Protein AF-A0A8T9BBK2-F1 (afdb_monomer_lite)

Organism: NCBI:txid1316785

Foldseek 3Di:
DPQPPDDPVVVVVVVVCCVPQLALVVLCVLPDVDPQVVQLVLQAVVDKDWFPSLLCSLQVDDVVVVVVVVCCVVPVVDDDPDDDDDDDDDLCVPPVQFFDDWDWDWDDDDPVSIDIDIDTDTPDNVLQCLQARDFKLSTSWIDHSWKTKRLFPCQCRVVLEMETADDDDPVVVVVVVVSVVVPHHYYHDDDPVNCVPQPSNVQPDKAWTVPPSMDMRTHDNVSHNHHPDCVVRRFIWGFDWDDDDPDTHTHIGGDPPDDD

Radius of gyration: 19.29 Å; chains: 1; bounding box: 46×49×55 Å

Secondary structure (DSSP, 8-state):
-TTTTS-HHHHHHHHHHHHHHS-THHHHTTT-S-HHHHHHHHHHTT--EETHHHHHHHHT--THHHHHHHHHHHHH----S---PPP---TTTT-TTTEEEEEEEEE-SSTTT-EEEEEEEESS-HHHHHHHH-SBTTT--EE-SSEEEESSHIIIIIS-EEEB-S---HHHHHHHHHHHTTT-EEESS--HHHHHH-GGG--SS-EETTSTTSEEEE---TTPPP-S-GGGG--EEEEE--EETTEE--EEEE------

pLDDT: mean 78.16, std 16.3, range [30.8, 97.69]

Structure (mmCIF, N/CA/C/O backbone):
data_AF-A0A8T9BBK2-F1
#
_entry.id   AF-A0A8T9BBK2-F1
#
loop_
_atom_site.group_PDB
_atom_site.id
_atom_site.type_symbol
_atom_site.label_atom_id
_atom_site.label_alt_id
_atom_site.label_comp_id
_atom_site.label_asym_id
_atom_site.label_entity_id
_atom_site.label_seq_id
_atom_site.pdbx_PDB_ins_code
_atom_site.Cartn_x
_atom_site.Cartn_y
_atom_site.Cartn_z
_atom_site.occupancy
_atom_site.B_iso_or_equiv
_atom_site.auth_seq_id
_atom_site.auth_comp_id
_atom_site.auth_asym_id
_atom_site.auth_atom_id
_atom_site.pdbx_PDB_model_num
ATOM 1 N N . MET A 1 1 ? -3.316 -13.750 -9.989 1.00 46.78 1 MET A N 1
ATOM 2 C CA . MET A 1 1 ? -2.618 -14.946 -9.459 1.00 46.78 1 MET A CA 1
ATOM 3 C C . MET A 1 1 ? -2.855 -16.108 -10.426 1.00 46.78 1 MET A C 1
ATOM 5 O O . MET A 1 1 ? -3.997 -16.512 -10.593 1.00 46.78 1 MET A O 1
ATOM 9 N N . ALA A 1 2 ? -1.816 -16.602 -11.108 1.00 40.44 2 ALA A N 1
ATOM 10 C CA . ALA A 1 2 ? -1.904 -17.575 -12.212 1.00 40.44 2 ALA A CA 1
ATOM 11 C C . ALA A 1 2 ? -2.127 -19.045 -11.773 1.00 40.44 2 ALA A C 1
ATOM 13 O O . ALA A 1 2 ? -1.712 -19.970 -12.459 1.00 40.44 2 ALA A O 1
ATOM 14 N N . LEU A 1 3 ? -2.769 -19.271 -10.621 1.00 39.91 3 LEU A N 1
ATOM 15 C CA . LEU A 1 3 ? -3.010 -20.611 -10.058 1.00 39.91 3 LEU A CA 1
ATOM 16 C C . LEU A 1 3 ? -4.456 -21.102 -10.237 1.00 39.91 3 LEU A C 1
ATOM 18 O O . LEU A 1 3 ? -4.762 -22.234 -9.882 1.00 39.91 3 LEU A O 1
ATOM 22 N N . ARG A 1 4 ? -5.353 -20.292 -10.819 1.00 46.41 4 ARG A N 1
ATOM 23 C CA . ARG A 1 4 ? -6.743 -20.712 -11.091 1.00 46.41 4 ARG A CA 1
ATOM 24 C C . ARG A 1 4 ? -6.871 -21.761 -12.210 1.00 46.41 4 ARG A C 1
ATOM 26 O O . ARG A 1 4 ? -7.940 -22.334 -12.362 1.00 46.41 4 ARG A O 1
ATOM 33 N N . GLY A 1 5 ? -5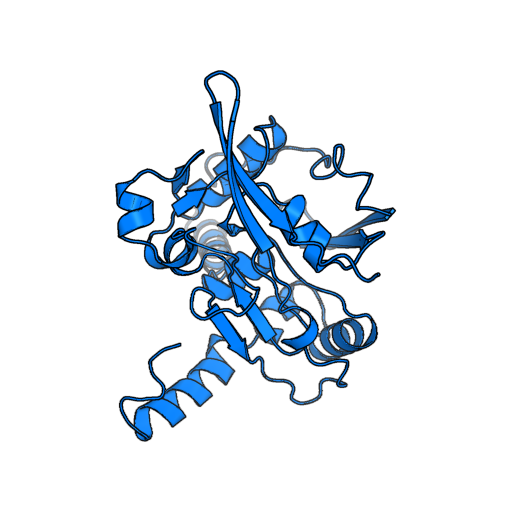.806 -22.021 -12.974 1.00 46.88 5 GLY A N 1
ATOM 34 C CA . GLY A 1 5 ? -5.838 -22.896 -14.153 1.00 46.88 5 GLY A CA 1
ATOM 35 C C . GLY A 1 5 ? -5.342 -24.333 -13.957 1.00 46.88 5 GLY A C 1
ATOM 36 O O . GLY A 1 5 ? -5.355 -25.084 -14.923 1.00 46.88 5 GLY A O 1
ATOM 37 N N . THR A 1 6 ? -4.871 -24.731 -12.769 1.00 57.59 6 THR A N 1
ATOM 38 C CA . THR A 1 6 ? -4.145 -26.008 -12.608 1.00 57.59 6 THR A CA 1
ATOM 39 C C . THR A 1 6 ? -5.014 -27.166 -12.115 1.00 57.59 6 THR A C 1
ATOM 41 O O . THR A 1 6 ? -4.915 -28.261 -12.664 1.00 57.59 6 THR A O 1
ATOM 44 N N . THR A 1 7 ? -5.889 -26.985 -11.113 1.00 51.91 7 THR A N 1
ATOM 45 C CA . THR A 1 7 ? -6.801 -28.058 -10.641 1.00 51.91 7 THR A CA 1
ATOM 46 C C . THR A 1 7 ? -7.988 -27.501 -9.842 1.00 51.91 7 THR A C 1
ATOM 48 O O . THR A 1 7 ? -7.805 -26.620 -9.005 1.00 51.91 7 THR A O 1
ATOM 51 N N . LYS A 1 8 ? -9.202 -28.058 -10.014 1.00 59.31 8 LYS A N 1
ATOM 52 C CA . LYS A 1 8 ? -10.426 -27.653 -9.276 1.00 59.31 8 LYS A CA 1
ATOM 53 C C . LYS A 1 8 ? -10.283 -27.732 -7.744 1.00 59.31 8 LYS A C 1
ATOM 55 O O . LYS A 1 8 ? -10.822 -26.888 -7.038 1.00 59.31 8 LYS A O 1
ATOM 60 N N . GLN A 1 9 ? -9.524 -28.705 -7.232 1.00 56.38 9 GLN A N 1
ATOM 61 C CA . GLN A 1 9 ? -9.224 -28.822 -5.796 1.00 56.38 9 GLN A CA 1
ATOM 62 C C . GLN A 1 9 ? -8.354 -27.664 -5.289 1.00 56.38 9 GLN A C 1
ATOM 64 O O . GLN A 1 9 ? -8.619 -27.119 -4.220 1.00 56.38 9 GLN A O 1
ATOM 69 N N . LEU A 1 10 ? -7.373 -27.225 -6.088 1.00 59.09 10 LEU A N 1
ATOM 70 C CA . LEU A 1 10 ? -6.539 -26.073 -5.749 1.00 59.09 10 LEU A CA 1
ATOM 71 C C . LEU A 1 10 ? -7.353 -24.779 -5.720 1.00 59.09 10 LEU A C 1
ATOM 73 O O . LEU A 1 10 ? -7.082 -23.929 -4.883 1.00 59.09 10 LEU A O 1
ATOM 77 N N . VAL A 1 11 ? -8.360 -24.635 -6.588 1.00 62.41 11 VAL A N 1
ATOM 78 C CA . VAL A 1 11 ? -9.250 -23.461 -6.590 1.00 62.41 11 VAL A CA 1
ATOM 79 C C . VAL A 1 11 ? -9.978 -23.327 -5.250 1.00 62.41 11 VAL A C 1
ATOM 81 O O . VAL A 1 11 ? -9.943 -22.254 -4.654 1.00 62.41 11 VAL A O 1
ATOM 84 N N . HIS A 1 12 ? -10.542 -24.416 -4.716 1.00 62.28 12 HIS A N 1
ATOM 85 C CA . HIS A 1 12 ? -11.187 -24.381 -3.399 1.00 62.28 12 HIS A CA 1
ATOM 86 C C . HIS A 1 12 ? -10.180 -24.078 -2.277 1.00 62.28 12 HIS A C 1
ATOM 88 O O . HIS A 1 12 ? -10.470 -23.284 -1.378 1.00 62.28 12 HIS A O 1
ATOM 94 N N . SER A 1 13 ? -8.983 -24.671 -2.314 1.00 63.28 13 SER A N 1
ATOM 95 C CA . SER A 1 13 ? -7.937 -24.354 -1.337 1.00 63.28 13 SER A CA 1
ATOM 96 C C . SER A 1 13 ? -7.486 -22.896 -1.433 1.00 63.28 13 SER A C 1
ATOM 98 O O . SER A 1 13 ? -7.251 -22.276 -0.404 1.00 63.28 13 SER A O 1
ATOM 100 N N . ILE A 1 14 ? -7.412 -22.316 -2.632 1.00 65.94 14 ILE A N 1
ATOM 101 C CA . ILE A 1 14 ? -7.083 -20.902 -2.853 1.00 65.94 14 ILE A CA 1
ATOM 102 C C . ILE A 1 14 ? -8.162 -19.992 -2.265 1.00 65.94 14 ILE A C 1
ATOM 104 O O . ILE A 1 14 ? -7.809 -19.031 -1.588 1.00 65.94 14 ILE A O 1
ATOM 108 N N . ASP A 1 15 ? -9.444 -20.310 -2.453 1.00 67.69 15 ASP A N 1
ATOM 109 C CA . ASP A 1 15 ? -10.552 -19.530 -1.884 1.00 67.69 15 ASP A CA 1
ATOM 110 C C . ASP A 1 15 ? -10.616 -19.641 -0.351 1.00 67.69 15 ASP A C 1
ATOM 112 O O . ASP A 1 15 ? -10.954 -18.688 0.349 1.00 67.69 15 ASP A O 1
ATOM 116 N N . MET A 1 16 ? -10.249 -20.791 0.214 1.00 68.50 16 MET A N 1
ATOM 117 C CA . MET A 1 16 ? -10.126 -20.930 1.666 1.00 68.50 16 MET A CA 1
ATOM 118 C C . MET A 1 16 ? -8.902 -20.166 2.193 1.00 68.50 16 MET A C 1
ATOM 120 O O . MET A 1 16 ? -8.982 -19.458 3.197 1.00 68.50 16 MET A O 1
ATOM 124 N N . LEU A 1 17 ? -7.762 -20.269 1.506 1.00 67.25 17 LEU A N 1
ATOM 125 C CA . LEU A 1 17 ? -6.533 -19.564 1.863 1.00 67.25 17 LEU A CA 1
ATOM 126 C C . LEU A 1 17 ? -6.693 -18.047 1.723 1.00 67.25 17 LEU A C 1
ATOM 128 O O . LEU A 1 17 ? -6.146 -17.324 2.550 1.00 67.25 17 LEU A O 1
ATOM 132 N N . SER A 1 18 ? -7.461 -17.547 0.751 1.00 66.62 18 SER A N 1
ATOM 133 C CA . SER A 1 18 ? -7.801 -16.123 0.655 1.00 66.62 18 SER A CA 1
ATOM 134 C C . SER A 1 18 ? -8.625 -15.672 1.862 1.00 66.62 18 SER A C 1
ATOM 136 O O . SER A 1 18 ? -8.238 -14.723 2.541 1.00 66.62 18 SER A O 1
ATOM 138 N N . LYS A 1 19 ? -9.667 -16.421 2.237 1.00 68.81 19 LYS A N 1
ATOM 139 C CA . LYS A 1 19 ? -10.506 -16.110 3.408 1.00 68.81 19 LYS A CA 1
ATOM 140 C C . LYS A 1 19 ? -9.779 -16.200 4.750 1.00 68.81 19 LYS A C 1
ATOM 142 O O . LYS A 1 19 ? -10.142 -15.496 5.690 1.00 68.81 19 LYS A O 1
ATOM 147 N N . VAL A 1 20 ? -8.766 -17.060 4.872 1.00 71.00 20 VAL A N 1
ATOM 148 C CA . VAL A 1 20 ? -8.052 -17.285 6.141 1.00 71.00 20 VAL A CA 1
ATOM 149 C C . VAL A 1 20 ? -6.751 -16.489 6.217 1.00 71.00 20 VAL A C 1
ATOM 151 O O . VAL A 1 20 ? -6.521 -15.775 7.193 1.00 71.00 20 VAL A O 1
ATOM 154 N N . GLN A 1 21 ? -5.880 -16.615 5.216 1.00 72.38 21 GLN A N 1
ATOM 155 C CA . GLN A 1 21 ? -4.550 -15.994 5.224 1.00 72.38 21 GLN A CA 1
ATOM 156 C C . GLN A 1 21 ? -4.576 -14.540 4.752 1.00 72.38 21 GLN A C 1
ATOM 158 O O . GLN A 1 21 ? -3.725 -13.763 5.176 1.00 72.38 21 GLN A O 1
ATOM 163 N N . TRP A 1 22 ? -5.553 -14.171 3.922 1.00 78.25 22 TRP A N 1
ATOM 164 C CA . TRP A 1 22 ? -5.678 -12.834 3.337 1.00 78.25 22 TRP A CA 1
ATOM 165 C C . TRP A 1 22 ? -6.906 -12.073 3.845 1.00 78.25 22 TRP A C 1
ATOM 167 O O . TRP A 1 22 ? -7.426 -11.171 3.194 1.00 78.25 22 TRP A O 1
ATOM 177 N N . ASN A 1 23 ? -7.339 -12.400 5.063 1.00 89.31 23 ASN A N 1
ATOM 178 C CA . ASN A 1 23 ? -8.396 -11.673 5.744 1.00 89.31 23 ASN A CA 1
ATOM 179 C C . ASN A 1 23 ? -7.880 -10.316 6.240 1.00 89.31 23 ASN A C 1
ATOM 181 O O . ASN A 1 23 ? -7.183 -10.249 7.253 1.00 89.31 23 ASN A O 1
ATOM 185 N N . ILE A 1 24 ? -8.251 -9.238 5.549 1.00 92.69 24 ILE A N 1
ATOM 186 C CA . ILE A 1 24 ? -7.839 -7.868 5.881 1.00 92.69 24 ILE A CA 1
ATOM 187 C C . ILE A 1 24 ? -8.345 -7.394 7.253 1.00 92.69 24 ILE A C 1
ATOM 189 O O . ILE A 1 24 ? -7.681 -6.591 7.912 1.00 92.69 24 ILE A O 1
ATOM 193 N N . ASN A 1 25 ? -9.465 -7.934 7.744 1.00 93.06 25 ASN A N 1
ATOM 194 C CA . ASN A 1 25 ? -10.037 -7.532 9.029 1.00 93.06 25 ASN A CA 1
ATOM 195 C C . ASN A 1 25 ? -9.128 -7.953 10.197 1.00 93.06 25 ASN A C 1
ATOM 197 O O . ASN A 1 25 ? -9.051 -7.246 11.199 1.00 93.06 25 ASN A O 1
ATOM 201 N N . ARG A 1 26 ? -8.376 -9.059 10.068 1.00 90.19 26 ARG A N 1
ATOM 202 C CA . ARG A 1 26 ? -7.441 -9.534 11.109 1.00 90.19 26 ARG A CA 1
ATOM 203 C C . ARG A 1 26 ? -6.340 -8.516 11.449 1.00 90.19 26 ARG A C 1
ATOM 205 O O . ARG A 1 26 ? -6.227 -8.162 12.622 1.00 90.19 26 ARG A O 1
ATOM 212 N N . PRO A 1 27 ? -5.524 -8.019 10.496 1.00 89.94 27 PRO A N 1
ATOM 213 C CA . PRO A 1 27 ? -4.534 -6.990 10.797 1.00 89.94 27 PRO A CA 1
ATOM 214 C C . PRO A 1 27 ? -5.163 -5.628 11.125 1.00 89.94 27 PRO A C 1
ATOM 216 O O . PRO A 1 27 ? -4.570 -4.891 11.912 1.00 89.94 27 PRO A O 1
ATOM 219 N N . LEU A 1 28 ? -6.348 -5.296 10.588 1.00 92.38 28 LEU A N 1
ATOM 220 C CA . LEU A 1 28 ? -7.060 -4.053 10.919 1.00 92.38 28 LEU A CA 1
ATOM 221 C C . LEU A 1 28 ? -7.516 -3.991 12.384 1.00 92.38 28 LEU A C 1
ATOM 223 O O . LEU A 1 28 ? -7.488 -2.908 12.963 1.00 92.38 28 LEU A O 1
ATOM 227 N N . LYS A 1 29 ? -7.831 -5.131 13.023 1.00 90.75 29 LYS A N 1
ATOM 228 C CA . LYS A 1 29 ? -8.198 -5.182 14.457 1.00 90.75 29 LYS A CA 1
ATOM 229 C C . LYS A 1 29 ? -7.137 -4.624 15.409 1.00 90.75 29 LYS A C 1
ATOM 231 O O . LYS A 1 29 ? -7.432 -4.346 16.562 1.00 90.75 29 LYS A O 1
ATOM 236 N N . ARG A 1 30 ? -5.894 -4.462 14.947 1.00 86.56 30 ARG A N 1
ATOM 237 C CA . ARG A 1 30 ? -4.829 -3.812 15.727 1.00 86.56 30 ARG A CA 1
ATOM 238 C C . ARG A 1 30 ? -4.968 -2.292 15.791 1.00 86.56 30 ARG A C 1
ATOM 240 O O . ARG A 1 30 ? -4.275 -1.677 16.584 1.00 86.56 30 ARG A O 1
ATOM 247 N N . PHE A 1 31 ? -5.777 -1.709 14.913 1.00 88.88 31 PHE A N 1
ATOM 248 C CA . PHE A 1 31 ? -5.935 -0.265 14.748 1.00 88.88 31 PHE A CA 1
ATOM 249 C C . PHE A 1 31 ? -7.356 0.193 15.071 1.00 88.88 31 PHE A C 1
ATOM 251 O O . PHE A 1 31 ? -7.540 1.316 15.523 1.00 88.88 31 PHE A O 1
ATOM 258 N N . VAL A 1 32 ? -8.355 -0.659 14.828 1.00 90.44 32 VAL A N 1
ATOM 259 C CA . VAL A 1 32 ? -9.771 -0.345 15.043 1.00 90.44 32 VAL A CA 1
ATOM 260 C C . VAL A 1 32 ? -10.512 -1.529 15.653 1.00 90.44 32 VAL A C 1
ATOM 262 O O . VAL A 1 32 ? -10.222 -2.681 15.339 1.00 90.44 32 VAL A O 1
ATOM 265 N N . ASN A 1 33 ? -11.511 -1.245 16.489 1.00 92.88 33 ASN A N 1
ATOM 266 C CA . ASN A 1 33 ? -12.358 -2.281 17.089 1.00 92.88 33 ASN A CA 1
ATOM 267 C C . ASN A 1 33 ? -13.287 -2.940 16.058 1.00 92.88 33 ASN A C 1
ATOM 269 O O . ASN A 1 33 ? -13.506 -4.150 16.116 1.00 92.88 33 ASN A O 1
ATOM 273 N N . ASP A 1 34 ? -13.779 -2.156 15.093 1.00 95.75 34 ASP A N 1
ATOM 274 C CA . ASP A 1 34 ? -14.669 -2.603 14.020 1.00 95.75 34 ASP A CA 1
ATOM 275 C C . ASP A 1 34 ? -14.039 -2.387 12.625 1.00 95.75 34 ASP A C 1
ATOM 277 O O . ASP A 1 34 ? -14.213 -1.337 11.998 1.00 95.75 34 ASP A O 1
ATOM 281 N N . PRO A 1 35 ? -13.276 -3.373 12.116 1.00 96.00 35 PRO A N 1
ATOM 282 C CA . PRO A 1 35 ? -12.725 -3.326 10.765 1.00 96.00 35 PRO A CA 1
ATOM 283 C C . PRO A 1 35 ? -13.771 -3.316 9.651 1.00 96.00 35 PRO A C 1
ATOM 285 O O . PRO A 1 35 ? -13.486 -2.795 8.574 1.00 96.00 35 PRO A O 1
ATOM 288 N N . VAL A 1 36 ? -14.939 -3.926 9.875 1.00 96.94 36 VAL A N 1
ATOM 289 C CA . VAL A 1 36 ? -15.995 -4.024 8.860 1.00 96.94 36 VAL A CA 1
ATOM 290 C C . VAL A 1 36 ? -16.637 -2.654 8.691 1.00 96.94 36 VAL A C 1
ATOM 292 O O . VAL A 1 36 ? -16.658 -2.144 7.575 1.00 96.94 36 VAL A O 1
ATOM 295 N N . GLY A 1 37 ? -17.018 -1.998 9.791 1.00 97.19 37 GLY A N 1
ATOM 296 C CA . GLY A 1 37 ? -17.508 -0.620 9.768 1.00 97.19 37 GLY A CA 1
ATOM 297 C C . GLY A 1 37 ? -16.497 0.362 9.172 1.00 97.19 37 GLY A C 1
ATOM 298 O O . GLY A 1 37 ? -16.869 1.209 8.358 1.00 97.19 37 GLY A O 1
ATOM 299 N N . LEU A 1 38 ? -15.198 0.210 9.475 1.00 96.25 38 LEU A N 1
ATOM 300 C CA . LEU A 1 38 ? -14.152 0.999 8.812 1.00 96.25 38 LEU A CA 1
ATOM 301 C C . LEU A 1 38 ? -14.163 0.788 7.289 1.00 96.25 38 LEU A C 1
ATOM 303 O O . LEU A 1 38 ? -14.086 1.759 6.541 1.00 96.25 38 LEU A O 1
ATOM 307 N N . ARG A 1 39 ? -14.266 -0.459 6.815 1.00 96.94 39 ARG A N 1
ATOM 308 C CA . ARG A 1 39 ? -14.308 -0.760 5.375 1.00 96.94 39 ARG A CA 1
ATOM 309 C C . ARG A 1 39 ? -15.584 -0.252 4.709 1.00 96.94 39 ARG A C 1
ATOM 311 O O . ARG A 1 39 ? -15.491 0.238 3.590 1.00 96.94 39 ARG A O 1
ATOM 318 N N . SER A 1 40 ? -16.725 -0.278 5.393 1.00 97.69 40 SER A N 1
ATOM 319 C CA . SER A 1 40 ? -17.969 0.346 4.920 1.00 97.69 40 SER A CA 1
ATOM 320 C C . SER A 1 40 ? -17.797 1.859 4.732 1.00 97.69 40 SER A C 1
ATOM 322 O O . SER A 1 40 ? -18.183 2.415 3.705 1.00 97.69 40 SER A O 1
ATOM 324 N N . LEU A 1 41 ? -17.126 2.536 5.674 1.00 96.12 41 LEU A N 1
ATOM 325 C CA . LEU A 1 41 ? -16.774 3.954 5.526 1.00 96.12 41 LEU A CA 1
ATOM 326 C C . LEU A 1 41 ? -15.796 4.182 4.370 1.00 96.12 41 LEU A C 1
ATOM 328 O O . LEU A 1 41 ? -15.960 5.137 3.614 1.00 96.12 41 LEU A O 1
ATOM 332 N N . MET A 1 42 ? -14.807 3.302 4.193 1.00 96.38 42 MET A N 1
ATOM 333 C CA . MET A 1 42 ? -13.905 3.372 3.042 1.00 96.38 42 MET A CA 1
ATOM 334 C C . MET A 1 42 ? -14.659 3.230 1.720 1.00 96.38 42 MET A C 1
ATOM 336 O O . MET A 1 42 ? -14.359 3.958 0.781 1.00 96.38 42 MET A O 1
ATOM 340 N N . ALA A 1 43 ? -15.642 2.331 1.652 1.00 95.50 43 ALA A N 1
ATOM 341 C CA . ALA A 1 43 ? -16.465 2.126 0.469 1.00 95.50 43 ALA A CA 1
ATOM 342 C C . ALA A 1 43 ? -17.291 3.373 0.133 1.00 95.50 43 ALA A C 1
ATOM 344 O O . ALA A 1 43 ? -17.324 3.809 -1.015 1.00 95.50 43 ALA A O 1
ATOM 345 N N . ARG A 1 44 ? -17.904 3.983 1.151 1.00 95.12 44 ARG A N 1
ATOM 346 C CA . ARG A 1 44 ? -18.731 5.187 1.013 1.00 95.12 44 ARG A CA 1
ATOM 347 C C . ARG A 1 44 ? -17.933 6.438 0.644 1.00 95.12 44 ARG A C 1
ATOM 349 O O . ARG A 1 44 ? -18.449 7.295 -0.064 1.00 95.12 44 ARG A O 1
ATOM 356 N N . HIS A 1 45 ? -16.708 6.558 1.149 1.00 93.38 45 HIS A N 1
ATOM 357 C CA . HIS A 1 45 ? -15.870 7.751 0.990 1.00 93.38 45 HIS A CA 1
ATOM 358 C C . HIS A 1 45 ? -14.684 7.545 0.040 1.00 93.38 45 HIS A C 1
ATOM 360 O O . HIS A 1 45 ? -13.761 8.357 0.043 1.00 93.38 45 HIS A O 1
ATOM 366 N N . GLU A 1 46 ? -14.683 6.452 -0.730 1.00 92.81 46 GLU A N 1
ATOM 367 C CA . GLU A 1 46 ? -13.619 6.088 -1.679 1.00 92.81 46 GLU A CA 1
ATOM 368 C C . GLU A 1 46 ? -12.208 6.132 -1.055 1.00 92.81 46 GLU A C 1
ATOM 370 O O . GLU A 1 46 ? -11.207 6.457 -1.699 1.00 92.81 46 GLU A O 1
ATOM 375 N N . ALA A 1 47 ? -12.118 5.811 0.239 1.00 94.81 47 ALA A N 1
ATOM 376 C CA . ALA A 1 47 ? -10.879 5.919 0.993 1.00 94.81 47 ALA A CA 1
ATOM 377 C C . ALA A 1 47 ? -9.970 4.709 0.744 1.00 94.81 47 ALA A C 1
ATOM 379 O O . ALA A 1 47 ? -10.419 3.565 0.632 1.00 94.81 47 ALA A O 1
ATOM 380 N N . LEU A 1 48 ? -8.661 4.963 0.716 1.00 96.31 48 LEU A N 1
ATOM 381 C CA . LEU A 1 48 ? -7.635 3.956 0.455 1.00 96.31 48 LEU A CA 1
ATOM 382 C C . LEU A 1 48 ? -6.667 3.846 1.630 1.00 96.31 48 LEU A C 1
ATOM 384 O O . LEU A 1 48 ? -6.249 4.845 2.213 1.00 96.31 48 LEU A O 1
ATOM 388 N N . ILE A 1 49 ? -6.244 2.621 1.929 1.00 96.62 49 ILE A N 1
ATOM 389 C CA . ILE A 1 49 ? -5.127 2.340 2.829 1.00 96.62 49 ILE A CA 1
ATOM 390 C C . ILE A 1 49 ? -3.892 2.033 1.982 1.00 96.62 49 ILE A C 1
ATOM 392 O O . ILE A 1 49 ? -3.957 1.277 1.016 1.00 96.62 49 ILE A O 1
ATOM 396 N N . SER A 1 50 ? -2.743 2.589 2.360 1.00 94.81 50 SER A N 1
ATOM 397 C CA . SER A 1 50 ? -1.488 2.401 1.628 1.00 94.81 50 SER A CA 1
ATOM 398 C C . SER A 1 50 ? -0.285 2.281 2.571 1.00 94.81 50 SER A C 1
ATOM 400 O O . SER A 1 50 ? -0.409 2.227 3.801 1.00 94.81 50 SER A O 1
ATOM 402 N N . GLY A 1 51 ? 0.913 2.191 2.007 1.00 91.12 51 GLY A N 1
ATOM 403 C CA . GLY A 1 51 ? 2.158 2.344 2.741 1.00 91.12 51 GLY A CA 1
ATOM 404 C C . GLY A 1 51 ? 2.551 1.117 3.547 1.00 91.12 51 GLY A C 1
ATOM 405 O O . GLY A 1 51 ? 2.421 -0.026 3.108 1.00 91.12 51 GLY A O 1
ATOM 406 N N . SER A 1 52 ? 3.076 1.351 4.754 1.00 88.38 52 SER A N 1
ATOM 407 C CA . SER A 1 52 ? 3.608 0.277 5.601 1.00 88.38 52 SER A CA 1
ATOM 408 C C . SER A 1 52 ? 2.544 -0.765 5.948 1.00 88.38 52 SER A C 1
ATOM 410 O O . SER A 1 52 ? 2.903 -1.927 6.124 1.00 88.38 52 SER A O 1
ATOM 412 N N . PHE A 1 53 ? 1.271 -0.382 6.094 1.00 92.38 53 PHE A N 1
ATOM 413 C CA . PHE A 1 53 ? 0.203 -1.339 6.381 1.00 92.38 53 PHE A CA 1
ATOM 414 C C . PHE A 1 53 ? -0.028 -2.267 5.183 1.00 92.38 53 PHE A C 1
ATOM 416 O O . PHE A 1 53 ? 0.130 -3.477 5.326 1.00 92.38 53 PHE A O 1
ATOM 423 N N . ALA A 1 54 ? -0.286 -1.705 3.997 1.00 94.69 54 ALA A N 1
ATOM 424 C CA . ALA A 1 54 ? -0.523 -2.475 2.776 1.00 94.69 54 ALA A CA 1
ATOM 425 C C . ALA A 1 54 ? 0.673 -3.375 2.416 1.00 94.69 54 ALA A C 1
ATOM 427 O O . ALA A 1 54 ? 0.498 -4.555 2.114 1.00 94.69 54 ALA A O 1
ATOM 428 N N . LEU A 1 55 ? 1.905 -2.865 2.541 1.00 93.75 55 LEU A N 1
ATOM 429 C CA . LEU A 1 55 ? 3.119 -3.667 2.361 1.00 93.75 55 LEU A CA 1
ATOM 430 C C . LEU A 1 55 ? 3.164 -4.872 3.312 1.00 93.75 55 LEU A C 1
ATOM 432 O O . LEU A 1 55 ? 3.486 -5.976 2.886 1.00 93.75 55 LEU A O 1
ATOM 436 N N . GLN A 1 56 ? 2.868 -4.672 4.600 1.00 90.44 56 GLN A N 1
ATOM 437 C CA . GLN A 1 56 ? 2.897 -5.753 5.592 1.00 90.44 56 GLN A CA 1
ATOM 438 C C . GLN A 1 56 ? 1.761 -6.753 5.394 1.00 90.44 56 GLN A C 1
ATOM 440 O O . GLN A 1 56 ? 1.996 -7.942 5.605 1.00 90.44 56 GLN A O 1
ATOM 445 N N . PHE A 1 57 ? 0.584 -6.289 4.958 1.00 92.12 57 PHE A N 1
ATOM 446 C CA . PHE A 1 57 ? -0.525 -7.151 4.561 1.00 92.12 57 PHE A CA 1
ATOM 447 C C . PHE A 1 57 ? -0.061 -8.116 3.470 1.00 92.12 57 PHE A C 1
ATOM 449 O O . PHE A 1 57 ? 0.014 -9.312 3.733 1.00 92.12 57 PHE A O 1
ATOM 456 N N . PHE A 1 58 ? 0.400 -7.605 2.321 1.00 92.19 58 PHE A N 1
ATOM 457 C CA . PHE A 1 58 ? 0.926 -8.424 1.220 1.00 92.19 58 PHE A CA 1
ATOM 458 C C . PHE A 1 58 ? 2.153 -9.268 1.592 1.00 92.19 58 PHE A C 1
ATOM 460 O O . PHE A 1 58 ? 2.318 -10.380 1.101 1.00 92.19 58 PHE A O 1
ATOM 467 N N . ALA A 1 59 ? 3.033 -8.767 2.459 1.00 89.06 59 ALA A N 1
ATOM 468 C CA . ALA A 1 59 ? 4.212 -9.513 2.891 1.00 89.06 59 ALA A CA 1
ATOM 469 C C . ALA A 1 59 ? 3.900 -10.582 3.949 1.00 89.06 59 ALA A C 1
ATOM 471 O O . ALA A 1 59 ? 4.800 -11.351 4.287 1.00 89.06 59 ALA A O 1
ATOM 472 N N . ARG A 1 60 ? 2.672 -10.605 4.491 1.00 84.62 60 ARG A N 1
ATOM 473 C CA . ARG A 1 60 ? 2.259 -11.439 5.629 1.00 84.62 60 ARG A CA 1
ATOM 474 C C . ARG A 1 60 ? 3.194 -11.308 6.830 1.00 84.62 60 ARG A C 1
ATOM 476 O O . ARG A 1 60 ? 3.483 -12.278 7.526 1.00 84.62 60 ARG A O 1
ATOM 483 N N . ILE A 1 61 ? 3.684 -10.094 7.068 1.00 73.38 61 ILE A N 1
ATOM 484 C CA . ILE A 1 61 ? 4.518 -9.823 8.237 1.00 73.38 61 ILE A CA 1
ATOM 485 C C . ILE A 1 61 ? 3.587 -9.621 9.423 1.00 73.38 61 ILE A C 1
ATOM 487 O O . ILE A 1 61 ? 3.013 -8.549 9.620 1.00 73.38 61 ILE A O 1
ATOM 491 N N . GLU A 1 62 ? 3.436 -10.667 10.227 1.00 62.03 62 GLU A N 1
ATOM 492 C CA . GLU A 1 62 ? 2.862 -10.530 11.555 1.00 62.03 62 GLU A CA 1
ATOM 493 C C . GLU A 1 62 ? 3.904 -9.973 12.528 1.00 62.03 62 GLU A C 1
ATOM 495 O O . GLU A 1 62 ? 5.079 -10.334 12.498 1.00 62.03 62 GLU A O 1
ATOM 500 N N . ASN A 1 63 ? 3.452 -9.140 13.469 1.00 54.84 63 ASN A N 1
ATOM 501 C CA . ASN A 1 63 ? 4.253 -8.679 14.605 1.00 54.84 63 ASN A CA 1
ATOM 502 C C . ASN A 1 63 ? 4.552 -9.816 15.605 1.00 54.84 63 ASN A C 1
ATOM 504 O O . ASN A 1 63 ? 4.828 -9.530 16.766 1.00 54.84 63 ASN A O 1
ATOM 508 N N . GLY A 1 64 ? 4.491 -11.093 15.203 1.00 54.31 64 GLY A N 1
ATOM 509 C CA . GLY A 1 64 ? 4.836 -12.228 16.062 1.00 54.31 64 GLY A CA 1
ATOM 510 C C . GLY A 1 64 ? 6.229 -12.067 16.669 1.00 54.31 64 GLY A C 1
ATOM 511 O O . GLY A 1 64 ? 6.446 -12.428 17.815 1.00 54.31 64 GLY A O 1
ATOM 512 N N . THR A 1 65 ? 7.134 -11.383 15.968 1.00 57.97 65 THR A N 1
ATOM 513 C CA . THR A 1 65 ? 8.447 -10.987 16.488 1.00 57.97 65 THR A CA 1
ATOM 514 C C . THR A 1 65 ? 8.383 -10.031 17.681 1.00 57.97 65 THR A C 1
ATOM 516 O O . THR A 1 65 ? 9.259 -10.106 18.530 1.00 57.97 65 THR A O 1
ATOM 519 N N . LYS A 1 66 ? 7.368 -9.161 17.801 1.00 62.88 66 LYS A N 1
ATOM 520 C CA . LYS A 1 66 ? 7.163 -8.294 18.977 1.00 62.88 66 LYS A CA 1
ATOM 521 C C . LYS A 1 66 ? 6.673 -9.101 20.175 1.00 62.88 66 LYS A C 1
ATOM 523 O O . LYS A 1 66 ? 7.217 -8.925 21.255 1.00 62.88 66 LYS A O 1
ATOM 528 N N . ALA A 1 67 ? 5.705 -9.996 19.975 1.00 65.19 67 ALA A N 1
ATOM 529 C CA . ALA A 1 67 ? 5.222 -10.889 21.032 1.00 65.19 67 ALA A CA 1
ATOM 530 C C . ALA A 1 67 ? 6.324 -11.860 21.491 1.00 65.19 67 ALA A C 1
ATOM 532 O O . ALA A 1 67 ? 6.540 -12.035 22.685 1.00 65.19 67 ALA A O 1
ATOM 533 N N . LEU A 1 68 ? 7.081 -12.420 20.543 1.00 67.69 68 LEU A N 1
ATOM 534 C CA . LEU A 1 68 ? 8.248 -13.251 20.819 1.00 67.69 68 LEU A CA 1
ATOM 535 C C . LEU A 1 68 ? 9.340 -12.450 21.535 1.00 67.69 68 LEU A C 1
ATOM 537 O O . LEU A 1 68 ? 9.857 -12.910 22.540 1.00 67.69 68 LEU A O 1
ATOM 541 N N . ALA A 1 69 ? 9.654 -11.232 21.085 1.00 68.25 69 ALA A N 1
ATOM 542 C CA . ALA A 1 69 ? 10.615 -10.374 21.775 1.00 68.25 69 ALA A CA 1
ATOM 543 C C . ALA A 1 69 ? 10.151 -10.029 23.196 1.00 68.25 69 ALA A C 1
ATOM 545 O O . ALA A 1 69 ? 10.951 -10.097 24.116 1.00 68.25 69 ALA A O 1
ATOM 546 N N . GLN A 1 70 ? 8.870 -9.706 23.401 1.00 72.12 70 GLN A N 1
ATOM 547 C CA . GLN A 1 70 ? 8.304 -9.480 24.735 1.00 72.12 70 GLN A CA 1
ATOM 548 C C . GLN A 1 70 ? 8.422 -10.727 25.617 1.00 72.12 70 GLN A C 1
ATOM 550 O O . GLN A 1 70 ? 8.785 -10.598 26.780 1.00 72.12 70 GLN A O 1
ATOM 555 N N . HIS A 1 71 ? 8.169 -11.919 25.070 1.00 78.25 71 HIS A N 1
ATOM 556 C CA . HIS A 1 71 ? 8.366 -13.183 25.779 1.00 78.25 71 HIS A CA 1
ATOM 557 C C . HIS A 1 71 ? 9.837 -13.391 26.160 1.00 78.25 71 HIS A C 1
ATOM 559 O O . HIS A 1 71 ? 10.127 -13.641 27.323 1.00 78.25 71 HIS A O 1
ATOM 565 N N . LEU A 1 72 ? 10.767 -13.215 25.217 1.00 82.69 72 LEU A N 1
ATOM 566 C CA . LEU A 1 72 ? 12.206 -13.349 25.463 1.00 82.69 72 LEU A CA 1
ATOM 567 C C . LEU A 1 72 ? 12.713 -12.320 26.490 1.00 82.69 72 LEU A C 1
ATOM 569 O O . LEU A 1 72 ? 13.550 -12.634 27.326 1.00 82.69 72 LEU A O 1
ATOM 573 N N . ILE A 1 73 ? 12.187 -11.095 26.477 1.00 83.44 73 ILE A N 1
ATOM 574 C CA . ILE A 1 73 ? 12.543 -10.072 27.469 1.00 83.44 73 ILE A CA 1
ATOM 575 C C . ILE A 1 73 ? 11.980 -10.441 28.847 1.00 83.44 73 ILE A C 1
ATOM 577 O O . ILE A 1 73 ? 12.702 -10.407 29.838 1.00 83.44 73 ILE A O 1
ATOM 581 N N . LYS A 1 74 ? 10.688 -10.788 28.918 1.00 82.38 74 LYS A N 1
ATOM 582 C CA . LYS A 1 74 ? 9.977 -11.002 30.185 1.00 82.38 74 LYS A CA 1
ATOM 583 C C . LYS A 1 74 ? 10.350 -12.318 30.867 1.00 82.38 74 LYS A C 1
ATOM 585 O O . LYS A 1 74 ? 10.431 -12.351 32.089 1.00 82.38 74 LYS A O 1
ATOM 590 N N . ASN A 1 75 ? 10.538 -13.381 30.090 1.00 88.94 75 ASN A N 1
ATOM 591 C CA . ASN A 1 75 ? 10.687 -14.740 30.610 1.00 88.94 75 ASN A CA 1
ATOM 592 C C . ASN A 1 75 ? 12.119 -15.266 30.497 1.00 88.94 75 ASN A C 1
ATOM 594 O O . ASN A 1 75 ? 12.517 -16.084 31.314 1.00 88.94 75 ASN A O 1
ATOM 598 N N . GLU A 1 76 ? 12.894 -14.781 29.523 1.00 86.19 76 GLU A N 1
ATOM 599 C CA . GLU A 1 76 ? 14.242 -15.292 29.235 1.00 86.19 76 GLU A CA 1
ATOM 600 C C . GLU A 1 76 ? 15.348 -14.256 29.538 1.00 86.19 76 GLU A C 1
ATOM 602 O O . GLU A 1 76 ? 16.524 -14.494 29.281 1.00 86.19 76 GLU A O 1
ATOM 607 N N . GLY A 1 77 ? 14.991 -13.080 30.076 1.00 79.75 77 GLY A N 1
ATOM 608 C CA . GLY A 1 77 ? 15.945 -12.069 30.552 1.00 79.75 77 GLY A CA 1
ATOM 609 C C . GLY A 1 77 ? 16.712 -11.309 29.461 1.00 79.75 77 GLY A C 1
ATOM 610 O O . GLY A 1 77 ? 17.709 -10.648 29.759 1.00 79.75 77 GLY A O 1
ATOM 611 N N . TYR A 1 78 ? 16.278 -11.372 28.198 1.00 78.94 78 TYR A N 1
ATOM 612 C CA . TYR A 1 78 ? 16.936 -10.645 27.109 1.00 78.94 78 TYR A CA 1
ATOM 613 C C . TYR A 1 78 ? 16.743 -9.128 27.241 1.00 78.94 78 TYR A C 1
ATOM 615 O O . TYR A 1 78 ? 15.667 -8.641 27.581 1.00 78.94 78 TYR A O 1
ATOM 623 N N . THR A 1 79 ? 17.768 -8.353 26.881 1.00 74.38 79 THR A N 1
ATOM 624 C CA . THR A 1 79 ? 17.697 -6.886 26.818 1.00 74.38 79 THR A CA 1
ATOM 625 C C . THR A 1 79 ? 17.705 -6.400 25.370 1.00 74.38 79 THR A C 1
ATOM 627 O O . THR A 1 79 ? 18.348 -6.975 24.489 1.00 74.38 79 THR A O 1
ATOM 630 N N . VAL A 1 80 ? 16.957 -5.331 25.085 1.00 68.56 80 VAL A N 1
ATOM 631 C CA . VAL A 1 80 ? 16.922 -4.741 23.740 1.00 68.56 80 VAL A CA 1
ATOM 632 C C . VAL A 1 80 ? 18.179 -3.898 23.538 1.00 68.56 80 VAL A C 1
ATOM 634 O O . VAL A 1 80 ? 18.301 -2.816 24.109 1.00 68.56 80 VAL A O 1
ATOM 637 N N . ALA A 1 81 ? 19.095 -4.355 22.682 1.00 52.28 81 ALA A N 1
ATOM 638 C CA . ALA A 1 81 ? 20.268 -3.583 22.280 1.00 52.28 81 ALA A CA 1
ATOM 639 C C . ALA A 1 81 ? 19.844 -2.354 21.448 1.00 52.28 81 ALA A C 1
ATOM 641 O O . ALA A 1 81 ? 19.665 -2.422 20.235 1.00 52.28 81 ALA A O 1
ATOM 642 N N . SER A 1 82 ? 19.673 -1.213 22.122 1.00 48.03 82 SER A N 1
ATOM 643 C CA . SER A 1 82 ? 19.416 0.131 21.578 1.00 48.03 82 SER A CA 1
ATOM 644 C C . SER A 1 82 ? 18.188 0.283 20.659 1.00 48.03 82 SER A C 1
ATOM 646 O O . SER A 1 82 ? 18.203 0.022 19.455 1.00 48.03 82 SER A O 1
ATOM 648 N N . ARG A 1 83 ? 17.107 0.838 21.215 1.00 44.81 83 ARG A N 1
ATOM 649 C CA . ARG A 1 83 ? 15.955 1.329 20.451 1.00 44.81 83 ARG A CA 1
ATOM 650 C C . ARG A 1 83 ? 16.125 2.833 20.221 1.00 44.81 83 ARG A C 1
ATOM 652 O O . ARG A 1 83 ? 15.688 3.635 21.030 1.00 44.81 83 ARG A O 1
ATOM 659 N N . LYS A 1 84 ? 16.759 3.229 19.112 1.00 40.38 84 LYS A N 1
ATOM 660 C CA . LYS A 1 84 ? 16.684 4.625 18.650 1.00 40.38 84 LYS A CA 1
ATOM 661 C C . LYS A 1 84 ? 15.432 4.780 17.784 1.00 40.38 84 LYS A C 1
ATOM 663 O O . LYS A 1 84 ? 15.367 4.230 16.682 1.00 40.38 84 LYS A O 1
ATOM 668 N N . ILE A 1 85 ? 14.430 5.481 18.303 1.00 38.12 85 ILE A N 1
ATOM 669 C CA . ILE A 1 85 ? 13.315 6.024 17.519 1.00 38.12 85 ILE A CA 1
ATOM 670 C C . ILE A 1 85 ? 13.707 7.464 17.183 1.00 38.12 85 ILE A C 1
ATOM 672 O O . ILE A 1 85 ? 14.196 8.184 18.048 1.00 38.12 85 ILE A O 1
ATOM 676 N N . MET A 1 86 ? 13.577 7.859 15.915 1.00 39.03 86 MET A N 1
ATOM 677 C CA . MET A 1 86 ? 13.725 9.259 15.521 1.00 39.03 86 MET A CA 1
ATOM 678 C C . MET A 1 86 ? 12.367 9.899 15.253 1.00 39.03 86 MET A C 1
ATOM 680 O O . MET A 1 86 ? 11.450 9.262 14.735 1.00 39.03 86 MET A O 1
ATOM 684 N N . MET A 1 87 ? 12.355 11.172 15.645 1.00 36.84 87 MET A N 1
ATOM 685 C CA . MET A 1 87 ? 11.312 12.187 15.709 1.00 36.84 87 MET A CA 1
ATOM 686 C C . MET A 1 87 ? 10.692 12.586 14.366 1.00 36.84 87 MET A C 1
ATOM 688 O O . MET A 1 87 ? 11.292 12.387 13.312 1.00 36.84 87 MET A O 1
ATOM 692 N N . GLY A 1 88 ? 9.560 13.293 14.474 1.00 41.91 88 GLY A N 1
ATOM 693 C CA . GLY A 1 88 ? 9.236 14.444 13.625 1.00 41.91 88 GLY A CA 1
ATOM 694 C C . GLY A 1 88 ? 8.621 14.112 12.271 1.00 41.91 88 GLY A C 1
ATOM 695 O O . GLY A 1 88 ? 9.219 13.451 1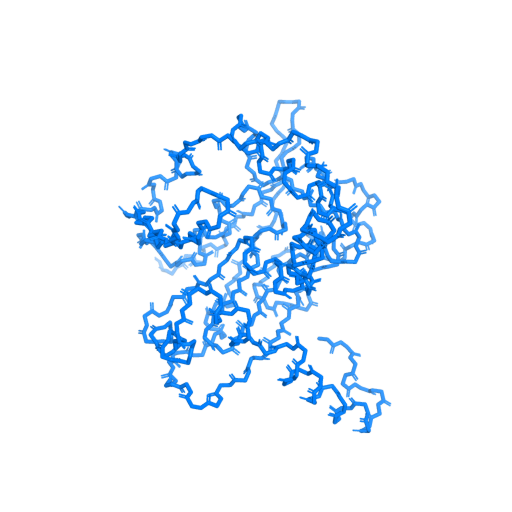1.428 1.00 41.91 88 GLY A O 1
ATOM 696 N N . SER A 1 89 ? 7.388 14.565 12.070 1.00 51.66 89 SER A N 1
ATOM 697 C CA . SER A 1 89 ? 6.588 14.348 10.871 1.00 51.66 89 SER A CA 1
ATOM 698 C C . SER A 1 89 ? 6.830 15.433 9.827 1.00 51.66 89 SER A C 1
ATOM 700 O O . SER A 1 89 ? 6.323 16.525 10.014 1.00 51.66 89 SER A O 1
ATOM 702 N N . ASP A 1 90 ? 7.484 15.097 8.714 1.00 53.69 90 ASP A N 1
ATOM 703 C CA . ASP A 1 90 ? 7.456 15.908 7.481 1.00 53.69 90 ASP A CA 1
ATOM 704 C C . ASP A 1 90 ? 7.513 15.029 6.215 1.00 53.69 90 ASP A C 1
ATOM 706 O O . ASP A 1 90 ? 8.082 15.393 5.191 1.00 53.69 90 ASP A O 1
ATOM 710 N N . LEU A 1 91 ? 6.882 13.841 6.250 1.00 59.50 91 LEU A N 1
ATOM 711 C CA . LEU A 1 91 ? 6.781 12.945 5.078 1.00 59.50 91 LEU A CA 1
ATOM 712 C C . LEU A 1 91 ? 6.155 13.639 3.853 1.00 59.50 91 LEU A C 1
ATOM 714 O O . LEU A 1 91 ? 6.399 13.230 2.725 1.00 59.50 91 LEU A O 1
ATOM 718 N N . TYR A 1 92 ? 5.344 14.666 4.098 1.00 61.56 92 TYR A N 1
ATOM 719 C CA . TYR A 1 92 ? 4.490 15.323 3.115 1.00 61.56 92 TYR A CA 1
ATOM 720 C C . TYR A 1 92 ? 4.822 16.802 2.905 1.00 61.56 92 TYR A C 1
ATOM 722 O O . TYR A 1 92 ? 4.117 17.468 2.153 1.00 61.56 92 TYR A O 1
ATOM 730 N N . ALA A 1 93 ? 5.874 17.323 3.550 1.00 58.81 93 ALA A N 1
ATOM 731 C CA . ALA A 1 93 ? 6.181 18.757 3.553 1.00 58.81 93 ALA A CA 1
ATOM 732 C C . ALA A 1 93 ? 6.396 19.339 2.143 1.00 58.81 93 ALA A C 1
ATOM 734 O O . ALA A 1 93 ? 6.163 20.522 1.924 1.00 58.81 93 ALA A O 1
ATOM 735 N N . HIS A 1 94 ? 6.778 18.500 1.175 1.00 60.75 94 HIS A N 1
ATOM 736 C CA . HIS A 1 94 ? 7.002 18.889 -0.220 1.00 60.75 94 HIS A CA 1
ATOM 737 C C . HIS A 1 94 ? 5.838 18.542 -1.170 1.00 60.75 94 HIS A C 1
ATOM 739 O O . HIS A 1 94 ? 5.971 18.722 -2.374 1.00 60.75 94 HIS A O 1
ATOM 745 N N . HIS A 1 95 ? 4.705 18.043 -0.658 1.00 68.25 95 HIS A N 1
ATOM 746 C CA . HIS A 1 95 ? 3.576 17.546 -1.465 1.00 68.25 95 HIS A CA 1
ATOM 747 C C . HIS A 1 95 ? 2.246 18.254 -1.145 1.00 68.25 95 HIS A C 1
ATOM 749 O O . HIS A 1 95 ? 1.165 17.662 -1.223 1.00 68.25 95 HIS A O 1
ATOM 755 N N . THR A 1 96 ? 2.308 19.540 -0.796 1.00 63.94 96 THR A N 1
ATOM 756 C CA . THR A 1 96 ? 1.143 20.384 -0.464 1.00 63.94 96 THR A CA 1
ATOM 757 C C . THR A 1 96 ? 0.135 20.527 -1.606 1.00 63.94 96 THR A C 1
ATOM 759 O O . THR A 1 96 ? -1.026 20.876 -1.379 1.00 63.94 96 THR A O 1
ATOM 762 N N . ASP A 1 97 ? 0.557 20.244 -2.837 1.00 71.88 97 ASP A N 1
ATOM 763 C CA . ASP A 1 97 ? -0.283 20.362 -4.030 1.00 71.88 97 ASP A CA 1
ATOM 764 C C . ASP A 1 97 ? -1.345 19.260 -4.090 1.00 71.88 97 ASP A C 1
ATOM 766 O O . ASP A 1 97 ? -2.448 19.489 -4.581 1.00 71.88 97 ASP A O 1
ATOM 770 N N . PHE A 1 98 ? -1.053 18.089 -3.515 1.00 74.88 98 PHE A N 1
ATOM 771 C CA . PHE A 1 98 ? -1.969 16.945 -3.480 1.00 74.88 98 PHE A CA 1
ATOM 772 C C . PHE A 1 98 ? -2.687 16.791 -2.141 1.00 74.88 98 PHE A C 1
ATOM 774 O O . PHE A 1 98 ? -3.740 16.157 -2.076 1.00 74.88 98 PHE A O 1
ATOM 781 N N . ILE A 1 99 ? -2.128 17.348 -1.066 1.00 81.25 99 ILE A N 1
ATOM 782 C CA . ILE A 1 99 ? -2.597 17.118 0.299 1.00 81.25 99 ILE A CA 1
ATOM 783 C C . ILE A 1 99 ? -3.336 18.351 0.805 1.00 81.25 99 ILE A C 1
ATOM 785 O O . ILE A 1 99 ? -2.816 19.463 0.806 1.00 81.25 99 ILE A O 1
ATOM 789 N N . GLU A 1 100 ? -4.570 18.139 1.245 1.00 84.12 100 GLU A N 1
ATOM 790 C CA . GLU A 1 100 ? -5.379 19.160 1.903 1.00 84.12 100 GLU A CA 1
ATOM 791 C C . GLU A 1 100 ? -5.067 19.201 3.399 1.00 84.12 100 GLU A C 1
ATOM 793 O O . GLU A 1 100 ? -4.809 20.263 3.961 1.00 84.12 100 GLU A O 1
ATOM 798 N N . ARG A 1 101 ? -5.064 18.033 4.051 1.00 82.88 101 ARG A N 1
ATOM 799 C CA . ARG A 1 101 ? -4.867 17.936 5.498 1.00 82.88 101 ARG A CA 1
ATOM 800 C C . ARG A 1 101 ? -4.291 16.587 5.891 1.00 82.88 101 ARG A C 1
ATOM 802 O O . ARG A 1 101 ? -4.741 15.550 5.413 1.00 82.88 101 ARG A O 1
ATOM 809 N N . VAL A 1 102 ? -3.353 16.601 6.835 1.00 81.75 102 VAL A N 1
ATOM 810 C CA . VAL A 1 102 ? -2.848 15.394 7.499 1.00 81.75 102 VAL A CA 1
ATOM 811 C C . VAL A 1 102 ? -3.269 15.425 8.961 1.00 81.75 102 VAL A C 1
ATOM 813 O O . VAL A 1 102 ? -2.887 16.323 9.705 1.00 81.75 102 VAL A O 1
ATOM 816 N N . THR A 1 103 ? -4.028 14.423 9.387 1.00 79.94 103 THR A N 1
ATOM 817 C CA . THR A 1 103 ? -4.422 14.226 10.783 1.00 79.94 103 THR A CA 1
ATOM 818 C C . THR A 1 103 ? -3.755 12.960 11.300 1.00 79.94 103 THR A C 1
ATOM 820 O O . THR A 1 103 ? -3.974 11.869 10.778 1.00 79.94 103 THR A O 1
ATOM 823 N N . THR A 1 104 ? -2.911 13.098 12.321 1.00 83.00 104 THR A N 1
ATOM 824 C CA . THR A 1 104 ? -2.278 11.957 12.991 1.00 83.00 104 THR A CA 1
ATOM 825 C C . THR A 1 104 ? -3.056 11.637 14.261 1.00 83.00 104 THR A C 1
ATOM 827 O O . THR A 1 104 ? -3.151 12.477 15.147 1.00 83.00 104 THR A O 1
ATOM 830 N N . LEU A 1 105 ? -3.601 10.426 14.330 1.00 80.06 105 LEU A N 1
ATOM 831 C CA . LEU A 1 105 ? -4.267 9.867 15.500 1.00 80.06 105 LEU A CA 1
ATOM 832 C C . LEU A 1 105 ? -3.327 8.857 16.151 1.00 80.06 105 LEU A C 1
ATOM 834 O O . LEU A 1 105 ? -2.750 8.017 15.450 1.00 80.06 105 LEU A O 1
ATOM 838 N N . THR A 1 106 ? -3.185 8.923 17.469 1.00 83.44 106 THR A N 1
ATOM 839 C CA . THR A 1 106 ? -2.374 7.969 18.223 1.00 83.44 106 THR A CA 1
ATOM 840 C C . THR A 1 106 ? -3.144 7.371 19.392 1.00 83.44 106 THR A C 1
ATOM 842 O O . THR A 1 106 ? -4.065 7.982 19.931 1.00 83.44 106 THR A O 1
ATOM 845 N N . GLN A 1 107 ? -2.811 6.130 19.735 1.00 76.94 107 GLN A N 1
ATOM 846 C CA . GLN A 1 107 ? -3.407 5.390 20.841 1.00 76.94 107 GLN A CA 1
ATOM 847 C C . GLN A 1 107 ? -2.340 4.497 21.480 1.00 76.94 107 GLN A C 1
ATOM 849 O O . GLN A 1 107 ? -1.728 3.685 20.793 1.00 76.94 107 GLN A O 1
ATOM 854 N N . GLY A 1 108 ? -2.128 4.617 22.789 1.00 73.50 108 GLY A N 1
ATOM 855 C CA . GLY A 1 108 ? -1.175 3.800 23.543 1.00 73.50 108 GLY A CA 1
ATOM 856 C C . GLY A 1 108 ? -0.684 4.520 24.797 1.00 73.50 108 GLY A C 1
ATOM 857 O O . GLY A 1 108 ? -0.745 5.744 24.863 1.00 73.50 108 GLY A O 1
ATOM 858 N N . ASN A 1 109 ? -0.220 3.754 25.787 1.00 53.84 109 ASN A N 1
ATOM 859 C CA . ASN A 1 109 ? 0.253 4.300 27.066 1.00 53.84 109 ASN A CA 1
ATOM 860 C C . ASN A 1 109 ? 1.759 4.634 27.050 1.00 53.84 109 ASN A C 1
ATOM 862 O O . ASN A 1 109 ? 2.181 5.500 27.805 1.00 53.84 109 ASN A O 1
ATOM 866 N N . ASP A 1 110 ? 2.538 3.989 26.168 1.00 57.41 110 ASP A N 1
ATOM 867 C CA . ASP A 1 110 ? 3.992 4.159 26.014 1.00 57.41 110 ASP A CA 1
ATOM 868 C C . ASP A 1 110 ? 4.377 4.381 24.539 1.00 57.41 110 ASP A C 1
ATOM 870 O O . ASP A 1 110 ? 3.798 3.762 23.643 1.00 57.41 110 ASP A O 1
ATOM 874 N N . GLU A 1 111 ? 5.444 5.151 24.275 1.00 53.84 111 GLU A N 1
ATOM 875 C CA . GLU A 1 111 ? 5.961 5.438 22.915 1.00 53.84 111 GLU A CA 1
ATOM 876 C C . GLU A 1 111 ? 6.262 4.178 22.079 1.00 53.84 111 GLU A C 1
ATOM 878 O O . GLU A 1 111 ? 6.285 4.212 20.848 1.00 53.84 111 GLU A O 1
ATOM 883 N N . SER A 1 112 ? 6.519 3.037 22.726 1.00 51.88 112 SER A N 1
ATOM 884 C CA . SER A 1 112 ? 6.842 1.788 22.027 1.00 51.88 112 SER A CA 1
ATOM 885 C C . SER A 1 112 ? 5.640 0.897 21.690 1.00 51.88 112 SER A C 1
ATOM 887 O O . SER A 1 112 ? 5.755 -0.026 20.866 1.00 51.88 112 SER A O 1
ATOM 889 N N . ASP A 1 113 ? 4.493 1.206 22.292 1.00 56.22 113 ASP A N 1
ATOM 890 C CA . ASP A 1 113 ? 3.198 0.566 22.069 1.00 56.22 113 ASP A CA 1
ATOM 891 C C . ASP A 1 113 ? 2.183 1.517 21.415 1.00 56.22 113 ASP A C 1
ATOM 893 O O . ASP A 1 113 ? 1.039 1.129 21.195 1.00 56.22 113 ASP A O 1
ATOM 897 N N . GLU A 1 114 ? 2.619 2.717 21.021 1.00 70.50 114 GLU A N 1
ATOM 898 C CA . GLU A 1 114 ? 1.793 3.693 20.320 1.00 70.50 114 GLU A CA 1
ATOM 899 C C . GLU A 1 114 ? 1.358 3.168 18.938 1.00 70.50 114 GLU A C 1
ATOM 901 O O . GLU A 1 114 ? 2.146 2.980 18.003 1.00 70.50 114 GLU A O 1
ATOM 906 N N . ILE A 1 115 ? 0.057 2.925 18.805 1.00 80.56 115 ILE A N 1
ATOM 907 C CA . ILE A 1 115 ? -0.623 2.724 17.534 1.00 80.56 115 ILE A CA 1
ATOM 908 C C . ILE A 1 115 ? -0.797 4.096 16.901 1.00 80.56 115 ILE A C 1
ATOM 910 O O . ILE A 1 115 ? -1.326 5.012 17.521 1.00 80.56 115 ILE A O 1
ATOM 914 N N . LYS A 1 116 ? -0.388 4.225 15.640 1.00 83.31 116 LYS A N 1
ATOM 915 C CA . LYS A 1 116 ? -0.501 5.465 14.874 1.00 83.31 116 LYS A CA 1
ATOM 916 C C . LYS A 1 116 ? -1.315 5.241 13.608 1.00 83.31 116 LYS A C 1
ATOM 918 O O . LYS A 1 116 ? -0.960 4.390 12.789 1.00 83.31 116 LYS A O 1
ATOM 923 N N . ILE A 1 117 ? -2.351 6.052 13.421 1.00 85.06 117 ILE A N 1
ATOM 924 C CA . ILE A 1 117 ? -3.140 6.150 12.191 1.00 85.06 117 ILE A CA 1
ATOM 925 C C . ILE A 1 117 ? -2.929 7.548 11.614 1.00 85.06 117 ILE A C 1
ATOM 927 O O . ILE A 1 117 ? -3.030 8.546 12.321 1.00 85.06 117 ILE A O 1
ATOM 931 N N . GLN A 1 118 ? -2.618 7.631 10.324 1.00 86.31 118 GLN A N 1
ATOM 932 C CA . GLN A 1 118 ? -2.545 8.906 9.617 1.00 86.31 118 GLN A CA 1
ATOM 933 C C . GLN A 1 118 ? -3.680 8.971 8.607 1.00 86.31 118 GLN A C 1
ATOM 935 O O . GLN A 1 118 ? -3.732 8.160 7.685 1.00 86.31 118 GLN A O 1
ATOM 940 N N . LEU A 1 119 ? -4.575 9.933 8.799 1.00 85.75 119 LEU A N 1
ATOM 941 C CA . LEU A 1 119 ? -5.622 10.280 7.851 1.00 85.75 119 LEU A CA 1
ATOM 942 C C . LEU A 1 119 ? -5.104 11.413 6.971 1.00 85.75 119 LEU A C 1
ATOM 944 O O . LEU A 1 119 ? -4.643 12.435 7.480 1.00 85.75 119 LEU A O 1
ATOM 948 N N . ILE A 1 120 ? -5.151 11.217 5.659 1.00 87.25 120 ILE A N 1
ATOM 949 C CA . ILE A 1 120 ? -4.653 12.182 4.680 1.00 87.25 120 ILE A CA 1
ATOM 950 C C . ILE A 1 120 ? -5.820 12.525 3.770 1.00 87.25 120 ILE A C 1
ATOM 952 O O . ILE A 1 120 ? -6.239 11.699 2.964 1.00 87.25 120 ILE A O 1
ATOM 956 N N . ALA A 1 121 ? -6.354 13.730 3.934 1.00 87.12 121 ALA A N 1
ATOM 957 C CA . ALA A 1 121 ? -7.313 14.296 3.001 1.00 87.12 121 ALA A CA 1
ATOM 958 C C . ALA A 1 121 ? -6.547 14.835 1.790 1.00 87.12 121 ALA A C 1
ATOM 960 O O . ALA A 1 121 ? -5.561 15.565 1.949 1.00 87.12 121 ALA A O 1
ATOM 961 N N . THR A 1 122 ? -6.973 14.447 0.593 1.00 87.06 122 THR A N 1
ATOM 962 C CA . THR A 1 122 ? -6.310 14.786 -0.668 1.00 87.06 122 THR A CA 1
ATOM 963 C C . THR A 1 122 ? -7.184 15.713 -1.505 1.00 87.06 122 THR A C 1
ATOM 965 O O . THR A 1 122 ? -8.402 15.576 -1.527 1.00 87.06 122 THR A O 1
ATOM 968 N N . LYS A 1 123 ? -6.549 16.641 -2.228 1.00 85.88 123 LYS A N 1
ATOM 969 C CA . LYS A 1 123 ? -7.219 17.572 -3.156 1.00 85.88 123 LYS A CA 1
ATOM 970 C C . LYS A 1 123 ? -7.612 16.908 -4.481 1.00 85.88 123 LYS A C 1
ATOM 972 O O . LYS A 1 123 ? -8.412 17.449 -5.236 1.00 85.88 123 LYS A O 1
ATOM 977 N N . SER A 1 124 ? -7.024 15.750 -4.771 1.00 85.38 124 SER A N 1
ATOM 978 C CA . SER A 1 124 ? -7.326 14.902 -5.924 1.00 85.38 124 SER A CA 1
ATOM 979 C C . SER A 1 124 ? -7.587 13.458 -5.465 1.00 85.38 124 SER A C 1
ATOM 981 O O . SER A 1 124 ? -7.424 13.175 -4.271 1.00 85.38 124 SER A O 1
ATOM 983 N N . PRO A 1 125 ? -8.022 12.533 -6.346 1.00 88.62 125 PRO A N 1
ATOM 984 C CA . PRO A 1 125 ? -8.286 11.150 -5.956 1.00 88.62 125 PRO A CA 1
ATOM 985 C C . PRO A 1 125 ? -7.096 10.532 -5.194 1.00 88.62 125 PRO A C 1
ATOM 987 O O . PRO A 1 125 ? -5.966 10.622 -5.677 1.00 88.62 125 PRO A O 1
ATOM 990 N N . PRO A 1 126 ? -7.300 9.862 -4.040 1.00 90.88 126 PRO A N 1
ATOM 991 C CA . PRO A 1 126 ? -6.198 9.413 -3.177 1.00 90.88 126 PRO A CA 1
ATOM 992 C C . PRO A 1 126 ? -5.157 8.528 -3.875 1.00 90.88 126 PRO A C 1
ATOM 994 O O . PRO A 1 126 ? -3.982 8.523 -3.506 1.00 90.88 126 PRO A O 1
ATOM 997 N N . ILE A 1 127 ? -5.573 7.789 -4.906 1.00 90.19 127 ILE A N 1
ATOM 998 C CA . ILE A 1 127 ? -4.687 6.960 -5.724 1.00 90.19 127 ILE A CA 1
ATOM 999 C C . ILE A 1 127 ? -3.617 7.767 -6.463 1.00 90.19 127 ILE A C 1
ATOM 1001 O O . ILE A 1 127 ? -2.490 7.293 -6.596 1.00 90.19 127 ILE A O 1
ATOM 1005 N N . GLU A 1 128 ? -3.939 8.984 -6.902 1.00 87.81 128 GLU A N 1
ATOM 1006 C CA . GLU A 1 128 ? -2.973 9.865 -7.551 1.00 87.81 128 GLU A CA 1
ATOM 1007 C C . GLU A 1 128 ? -1.881 10.263 -6.572 1.00 87.81 128 GLU A C 1
ATOM 1009 O O . GLU A 1 128 ? -0.707 10.051 -6.861 1.00 87.81 128 GLU A O 1
ATOM 1014 N N . MET A 1 129 ? -2.269 10.712 -5.378 1.00 86.94 129 MET A N 1
ATOM 1015 C CA . MET A 1 129 ? -1.322 11.038 -4.315 1.00 86.94 129 MET A CA 1
ATOM 1016 C C . MET A 1 129 ? -0.431 9.837 -3.969 1.00 86.94 129 MET A C 1
ATOM 1018 O O . MET A 1 129 ? 0.785 9.982 -3.885 1.00 86.94 129 MET A O 1
ATOM 1022 N N . ILE A 1 130 ? -0.996 8.630 -3.834 1.00 90.56 130 ILE A N 1
ATOM 1023 C CA . ILE A 1 130 ? -0.209 7.423 -3.526 1.00 90.56 130 ILE A CA 1
ATOM 1024 C C . ILE A 1 130 ? 0.848 7.154 -4.601 1.00 90.56 130 ILE A C 1
ATOM 1026 O O . ILE A 1 130 ? 1.992 6.847 -4.266 1.00 90.56 130 ILE A O 1
ATOM 1030 N N . LEU A 1 131 ? 0.482 7.251 -5.880 1.00 87.88 131 LEU A N 1
ATOM 1031 C CA . LEU A 1 131 ? 1.391 6.943 -6.982 1.00 87.88 131 LEU A CA 1
ATOM 1032 C C . LEU A 1 131 ? 2.476 8.013 -7.167 1.00 87.88 131 LEU A C 1
ATOM 1034 O O . LEU A 1 131 ? 3.596 7.657 -7.524 1.00 87.88 131 LEU A O 1
ATOM 1038 N N . THR A 1 132 ? 2.179 9.285 -6.887 1.00 82.44 132 THR A N 1
ATOM 1039 C CA . THR A 1 132 ? 3.100 10.407 -7.142 1.00 82.44 132 THR A CA 1
ATOM 1040 C C . THR A 1 132 ? 3.909 10.856 -5.926 1.00 82.44 132 THR A C 1
ATOM 1042 O O . THR A 1 132 ? 4.944 11.487 -6.101 1.00 82.44 132 THR A O 1
ATOM 1045 N N . THR A 1 133 ? 3.473 10.558 -4.697 1.00 79.94 133 THR A N 1
ATOM 1046 C CA . THR A 1 133 ? 4.086 11.099 -3.461 1.00 79.94 133 THR A CA 1
ATOM 1047 C C . THR A 1 133 ? 4.940 10.075 -2.713 1.00 79.94 133 THR A C 1
ATOM 1049 O O . THR A 1 133 ? 5.822 10.413 -1.924 1.00 79.94 133 THR A O 1
ATOM 1052 N N . PHE A 1 134 ? 4.695 8.783 -2.910 1.00 86.50 134 PHE A N 1
ATOM 1053 C CA . PHE A 1 134 ? 5.344 7.763 -2.098 1.00 86.50 134 PHE A CA 1
ATOM 1054 C C . PHE A 1 134 ? 6.789 7.519 -2.545 1.00 86.50 134 PHE A C 1
ATOM 1056 O O . PHE A 1 134 ? 7.079 7.347 -3.720 1.00 86.50 134 PHE A O 1
ATOM 1063 N N . TYR A 1 135 ? 7.708 7.437 -1.581 1.00 84.69 135 TYR A N 1
ATOM 1064 C CA . TYR A 1 135 ? 9.159 7.464 -1.815 1.00 84.69 135 TYR A CA 1
ATOM 1065 C C . TYR A 1 135 ? 9.775 6.155 -2.322 1.00 84.69 135 TYR A C 1
ATOM 1067 O O . TYR A 1 135 ? 10.954 6.149 -2.684 1.00 84.69 135 TYR A O 1
ATOM 1075 N N . THR A 1 136 ? 9.051 5.029 -2.330 1.00 89.81 136 THR A N 1
ATOM 1076 C CA . THR A 1 136 ? 9.610 3.767 -2.837 1.00 89.81 136 THR A CA 1
ATOM 1077 C C . THR A 1 136 ? 8.564 2.778 -3.361 1.00 89.81 136 THR A C 1
ATOM 1079 O O . THR A 1 136 ? 7.433 2.741 -2.879 1.00 89.81 136 THR A O 1
ATOM 1082 N N . THR A 1 137 ? 8.943 1.924 -4.318 1.00 91.56 137 THR A N 1
ATOM 1083 C CA . THR A 1 137 ? 8.037 0.960 -4.975 1.00 91.56 137 THR A CA 1
ATOM 1084 C C . THR A 1 137 ? 7.365 -0.030 -4.021 1.00 91.56 137 THR A C 1
ATOM 1086 O O . THR A 1 137 ? 6.285 -0.527 -4.320 1.00 91.56 137 THR A O 1
ATOM 1089 N N . ALA A 1 138 ? 7.951 -0.315 -2.856 1.00 92.06 138 ALA A N 1
ATOM 1090 C CA . ALA A 1 138 ? 7.346 -1.203 -1.867 1.00 92.06 138 ALA A CA 1
ATOM 1091 C C . ALA A 1 138 ? 6.149 -0.587 -1.130 1.00 92.06 138 ALA A C 1
ATOM 1093 O O . ALA A 1 138 ? 5.364 -1.323 -0.540 1.00 92.06 138 ALA A O 1
ATOM 1094 N N . VAL A 1 139 ? 6.000 0.740 -1.104 1.00 91.69 139 VAL A N 1
ATOM 1095 C CA . VAL A 1 139 ? 4.957 1.391 -0.292 1.00 91.69 139 VAL A CA 1
ATOM 1096 C C . VAL A 1 139 ? 3.756 1.866 -1.100 1.00 91.69 139 VAL A C 1
ATOM 1098 O O . VAL A 1 139 ? 2.748 2.190 -0.489 1.00 91.69 139 VAL A O 1
ATOM 1101 N N . VAL A 1 140 ? 3.802 1.828 -2.434 1.00 92.75 140 VAL A N 1
ATOM 1102 C CA . VAL A 1 140 ? 2.683 2.242 -3.310 1.00 92.75 140 VAL A CA 1
ATOM 1103 C C . VAL A 1 140 ? 1.539 1.218 -3.386 1.00 92.75 140 VAL A C 1
ATOM 1105 O O . VAL A 1 140 ? 0.647 1.347 -4.217 1.00 92.75 140 VAL A O 1
ATOM 1108 N N . ASN A 1 141 ? 1.575 0.159 -2.573 1.00 95.19 141 ASN A N 1
ATOM 1109 C CA . ASN A 1 141 ? 0.514 -0.849 -2.539 1.00 95.19 141 ASN A CA 1
ATOM 1110 C C . ASN A 1 141 ? -0.767 -0.248 -1.958 1.00 95.19 141 ASN A C 1
ATOM 1112 O O . ASN A 1 141 ? -0.710 0.472 -0.966 1.00 95.19 141 ASN A O 1
ATOM 1116 N N . ILE A 1 142 ? -1.910 -0.609 -2.528 1.00 95.56 142 ILE A N 1
ATOM 1117 C CA . ILE A 1 142 ? -3.211 -0.018 -2.217 1.00 95.56 142 ILE A CA 1
ATOM 1118 C C . ILE A 1 142 ? -4.124 -1.101 -1.658 1.00 95.56 142 ILE A C 1
ATOM 1120 O O . ILE A 1 142 ? -4.146 -2.224 -2.155 1.00 95.56 142 ILE A O 1
ATOM 1124 N N . VAL A 1 143 ? -4.896 -0.758 -0.640 1.00 96.75 143 VAL A N 1
ATOM 1125 C CA . VAL A 1 143 ? -5.995 -1.565 -0.121 1.00 96.75 143 VAL A CA 1
ATOM 1126 C C . VAL A 1 143 ? -7.230 -0.676 -0.091 1.00 96.75 143 VAL A C 1
ATOM 1128 O O . VAL A 1 143 ? -7.253 0.337 0.607 1.00 96.75 143 VAL A O 1
ATOM 1131 N N . SER A 1 144 ? -8.235 -1.042 -0.869 1.00 95.94 144 SER A N 1
ATOM 1132 C CA . SER A 1 144 ? -9.563 -0.444 -0.849 1.00 95.94 144 SER A CA 1
ATOM 1133 C C . SER A 1 144 ? -10.511 -1.290 0.006 1.00 95.94 144 SER A C 1
ATOM 1135 O O . SER A 1 144 ? -10.088 -2.199 0.727 1.00 95.94 144 SER A O 1
ATOM 1137 N N . TRP A 1 145 ? -11.806 -0.982 -0.047 1.00 96.12 145 TRP A N 1
ATOM 1138 C CA . TRP A 1 145 ? -12.807 -1.705 0.727 1.00 96.12 145 TRP A CA 1
ATOM 1139 C C . TRP A 1 145 ? -13.027 -3.147 0.242 1.00 96.12 145 TRP A C 1
ATOM 1141 O O . TRP A 1 145 ? -13.298 -3.995 1.081 1.00 96.12 145 TRP A O 1
ATOM 1151 N N . ASP A 1 146 ? -12.873 -3.456 -1.048 1.00 94.25 146 ASP A N 1
ATOM 1152 C CA . ASP A 1 146 ? -13.146 -4.764 -1.685 1.00 94.25 146 ASP A CA 1
ATOM 1153 C C . ASP A 1 146 ? -11.913 -5.406 -2.343 1.00 94.25 146 ASP A C 1
ATOM 1155 O O . ASP A 1 146 ? -11.951 -6.581 -2.709 1.00 94.25 146 ASP A O 1
ATOM 1159 N N . CYS A 1 147 ? -10.804 -4.677 -2.505 1.00 94.44 147 CY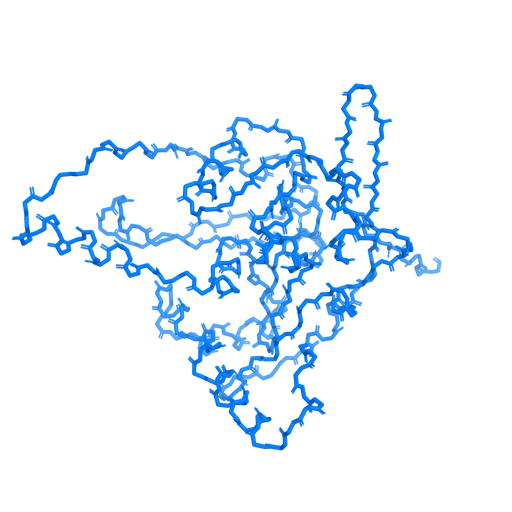S A N 1
ATOM 1160 C CA . CYS A 1 147 ? -9.653 -5.170 -3.254 1.00 94.44 147 CYS A CA 1
ATOM 1161 C C . CYS A 1 147 ? -8.317 -4.652 -2.708 1.00 94.44 147 CYS A C 1
ATOM 1163 O O . CYS A 1 147 ? -8.191 -3.539 -2.206 1.00 94.44 147 CYS A O 1
ATOM 1165 N N . ALA A 1 148 ? -7.265 -5.451 -2.859 1.00 95.25 148 ALA A N 1
ATOM 1166 C CA . ALA A 1 148 ? -5.892 -5.030 -2.628 1.00 95.25 148 ALA A CA 1
ATOM 1167 C C . ALA A 1 148 ? -5.077 -5.124 -3.924 1.00 95.25 148 ALA A C 1
ATOM 1169 O O . ALA A 1 148 ? -5.137 -6.122 -4.647 1.00 95.25 148 ALA A O 1
ATOM 1170 N N . TYR A 1 149 ? -4.269 -4.097 -4.185 1.00 95.50 149 TYR A N 1
ATOM 1171 C CA . TYR A 1 149 ? -3.385 -3.985 -5.338 1.00 95.50 149 TYR A CA 1
ATOM 1172 C C . TYR A 1 149 ? -1.930 -3.831 -4.903 1.00 95.50 149 TYR A C 1
ATOM 1174 O O . TYR A 1 149 ? -1.587 -2.954 -4.109 1.00 95.50 149 TYR A O 1
ATOM 1182 N N . SER A 1 150 ? -1.049 -4.632 -5.493 1.00 95.50 150 SER A N 1
ATOM 1183 C CA . SER A 1 150 ? 0.380 -4.339 -5.514 1.00 95.50 150 SER A CA 1
ATOM 1184 C C . SER A 1 150 ? 0.823 -4.012 -6.929 1.00 95.50 150 SER A C 1
ATOM 1186 O O . SER A 1 150 ? 0.660 -4.826 -7.838 1.00 95.50 150 SER A O 1
ATOM 1188 N N . ILE A 1 151 ? 1.402 -2.823 -7.093 1.00 93.38 151 ILE A N 1
ATOM 1189 C CA . ILE A 1 151 ? 1.836 -2.285 -8.390 1.00 93.38 151 ILE A CA 1
ATOM 1190 C C . ILE A 1 151 ? 3.147 -2.931 -8.865 1.00 93.38 151 ILE A C 1
ATOM 1192 O O . ILE A 1 151 ? 3.354 -3.146 -10.064 1.00 93.38 151 ILE A O 1
ATOM 1196 N N . PHE A 1 152 ? 4.008 -3.276 -7.902 1.00 93.38 152 PHE A N 1
ATOM 1197 C CA . PHE A 1 152 ? 5.359 -3.801 -8.102 1.00 93.38 152 PHE A CA 1
ATOM 1198 C C . PHE A 1 152 ? 5.583 -5.121 -7.350 1.00 93.38 152 PHE A C 1
ATOM 1200 O O . PHE A 1 152 ? 6.463 -5.208 -6.484 1.00 93.38 152 PHE A O 1
ATOM 1207 N N . PRO A 1 153 ? 4.764 -6.152 -7.602 1.00 94.12 153 PRO A N 1
ATOM 1208 C CA . PRO A 1 153 ? 4.692 -7.296 -6.708 1.00 94.12 153 PRO A CA 1
ATOM 1209 C C . PRO A 1 153 ? 5.918 -8.212 -6.762 1.00 94.12 153 PRO A C 1
ATOM 1211 O O . PRO A 1 153 ? 6.413 -8.644 -5.723 1.00 94.12 153 PRO A O 1
ATOM 1214 N N . ASP A 1 154 ? 6.429 -8.521 -7.954 1.00 92.94 154 ASP A N 1
ATOM 1215 C CA . ASP A 1 154 ? 7.550 -9.449 -8.122 1.00 92.94 154 ASP A CA 1
ATOM 1216 C C . ASP A 1 154 ? 8.851 -8.868 -7.552 1.00 92.94 154 ASP A C 1
ATOM 1218 O O . ASP A 1 154 ? 9.551 -9.526 -6.783 1.00 92.94 154 ASP A O 1
ATOM 1222 N N . VAL A 1 155 ? 9.142 -7.599 -7.814 1.00 92.88 155 VAL A N 1
ATOM 1223 C CA . VAL A 1 155 ? 10.281 -6.911 -7.208 1.00 92.88 155 VAL A CA 1
ATOM 1224 C C . VAL A 1 155 ? 10.125 -6.798 -5.686 1.00 92.88 155 VAL A C 1
ATOM 1226 O O . VAL A 1 155 ? 11.060 -7.128 -4.951 1.00 92.88 155 VAL A O 1
ATOM 1229 N N . THR A 1 156 ? 8.942 -6.411 -5.196 1.00 94.25 156 THR A N 1
ATOM 1230 C CA . THR A 1 156 ? 8.726 -6.136 -3.767 1.00 94.25 156 THR A CA 1
ATOM 1231 C C . THR A 1 156 ? 8.678 -7.410 -2.934 1.00 94.25 156 THR A C 1
ATOM 1233 O O . THR A 1 156 ? 9.314 -7.485 -1.883 1.00 94.25 156 THR A O 1
ATOM 1236 N N . PHE A 1 157 ? 7.928 -8.424 -3.362 1.00 93.56 157 PHE A N 1
ATOM 1237 C CA . PHE A 1 157 ? 7.645 -9.600 -2.537 1.00 93.56 157 PHE A CA 1
ATOM 1238 C C . PHE A 1 157 ? 8.478 -10.817 -2.914 1.00 93.56 157 PHE A C 1
ATOM 1240 O O . PHE A 1 157 ? 8.853 -11.563 -2.012 1.00 93.56 157 PHE A O 1
ATOM 1247 N N . VAL A 1 158 ? 8.812 -10.996 -4.198 1.00 92.00 158 VAL A N 1
ATOM 1248 C CA . VAL A 1 158 ? 9.614 -12.146 -4.655 1.00 92.00 158 VAL A CA 1
ATOM 1249 C C . VAL A 1 158 ? 11.104 -11.841 -4.547 1.00 92.00 158 VAL A C 1
ATOM 1251 O O . VAL A 1 158 ? 11.849 -12.620 -3.964 1.00 92.00 158 VAL A O 1
ATOM 1254 N N . LYS A 1 159 ? 11.555 -10.694 -5.066 1.00 92.38 159 LYS A N 1
ATOM 1255 C CA . LYS A 1 159 ? 12.975 -10.302 -5.013 1.00 92.38 159 LYS A CA 1
ATOM 1256 C C . LYS A 1 159 ? 13.366 -9.582 -3.725 1.00 92.38 159 LYS A C 1
ATOM 1258 O O . LYS A 1 159 ? 14.558 -9.398 -3.500 1.00 92.38 159 LYS A O 1
ATOM 1263 N N . LYS A 1 160 ? 12.393 -9.170 -2.900 1.00 92.88 160 LYS A N 1
ATOM 1264 C CA . LYS A 1 160 ? 12.612 -8.378 -1.674 1.00 92.88 160 LYS A CA 1
ATOM 1265 C C . LYS A 1 160 ? 13.452 -7.122 -1.934 1.00 92.88 160 LYS A C 1
ATOM 1267 O O . LYS A 1 160 ? 14.254 -6.708 -1.101 1.00 92.88 160 LYS A O 1
ATOM 1272 N N . LYS A 1 161 ? 13.244 -6.486 -3.088 1.00 93.19 161 LYS A N 1
ATOM 1273 C CA . LYS A 1 161 ? 13.879 -5.221 -3.468 1.00 93.19 161 LYS A CA 1
ATOM 1274 C C . LYS A 1 161 ? 12.848 -4.102 -3.488 1.00 93.19 161 LYS A C 1
ATOM 1276 O O . LYS A 1 161 ? 11.665 -4.336 -3.713 1.00 93.19 161 LYS A O 1
ATOM 1281 N N . THR A 1 162 ? 13.299 -2.880 -3.256 1.00 92.19 162 THR A N 1
ATOM 1282 C CA . THR A 1 162 ? 12.478 -1.683 -3.420 1.00 92.19 162 THR A CA 1
ATOM 1283 C C . THR A 1 162 ? 13.305 -0.579 -4.054 1.00 92.19 162 THR A C 1
ATOM 1285 O O . THR A 1 162 ? 14.489 -0.447 -3.737 1.00 92.19 162 THR A O 1
ATOM 1288 N N . TYR A 1 163 ? 12.689 0.186 -4.952 1.00 90.06 163 TYR A N 1
ATOM 1289 C CA . TYR A 1 163 ? 13.353 1.254 -5.695 1.00 90.06 163 TYR A CA 1
ATOM 1290 C C . TYR A 1 163 ? 12.837 2.613 -5.277 1.00 90.06 163 TYR A C 1
ATOM 1292 O O . TYR A 1 163 ? 11.657 2.757 -4.957 1.00 90.06 163 TYR A O 1
ATOM 1300 N N . GLN A 1 164 ? 13.725 3.590 -5.222 1.00 87.44 164 GLN A N 1
ATOM 1301 C CA . GLN A 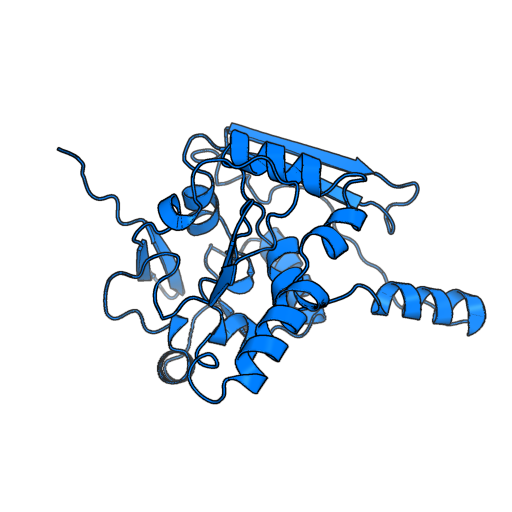1 164 ? 13.395 4.953 -4.850 1.00 87.44 164 GLN A CA 1
ATOM 1302 C C . GLN A 1 164 ? 12.521 5.604 -5.930 1.00 87.44 164 GLN A C 1
ATOM 1304 O O . GLN A 1 164 ? 12.790 5.443 -7.114 1.00 87.44 164 GLN A O 1
ATOM 1309 N N . LEU A 1 165 ? 11.478 6.312 -5.496 1.00 84.81 165 LEU A N 1
ATOM 1310 C CA . LEU A 1 165 ? 10.517 7.009 -6.359 1.00 84.81 165 LEU A CA 1
ATOM 1311 C C . LEU A 1 165 ? 10.540 8.532 -6.196 1.00 84.81 165 LEU A C 1
ATOM 1313 O O . LEU A 1 165 ? 9.955 9.241 -7.000 1.00 84.81 165 LEU A O 1
ATOM 1317 N N . GLN A 1 166 ? 11.182 9.028 -5.138 1.00 77.69 166 GLN A N 1
ATOM 1318 C CA . GLN A 1 166 ? 11.265 10.448 -4.793 1.00 77.69 166 GLN A CA 1
ATOM 1319 C C . GLN A 1 166 ? 12.710 10.806 -4.435 1.00 77.69 166 GLN A C 1
ATOM 1321 O O . GLN A 1 166 ? 13.426 9.921 -3.959 1.00 77.69 166 GLN A O 1
ATOM 1326 N N . PRO A 1 167 ? 13.164 12.060 -4.604 1.00 74.75 167 PRO A N 1
ATOM 1327 C CA . PRO A 1 167 ? 14.499 12.494 -4.183 1.00 74.75 167 PRO A CA 1
ATOM 1328 C C . PRO A 1 167 ? 14.802 12.125 -2.724 1.00 74.75 167 PRO A C 1
ATOM 1330 O O . PRO A 1 167 ? 13.913 12.162 -1.876 1.00 74.75 167 PRO A O 1
ATOM 1333 N N . LEU A 1 168 ? 16.048 11.747 -2.410 1.00 67.31 168 LEU A N 1
ATOM 1334 C CA . LEU A 1 168 ? 16.402 11.362 -1.040 1.00 67.31 168 LEU A CA 1
ATOM 1335 C C . LEU A 1 168 ? 16.276 12.563 -0.101 1.00 67.31 168 LEU A C 1
ATOM 1337 O O . LEU A 1 168 ? 16.899 13.596 -0.313 1.00 67.31 168 LEU A O 1
ATOM 1341 N N . SER A 1 169 ? 15.555 12.367 0.998 1.00 69.62 169 SER A N 1
ATOM 1342 C CA . SER A 1 169 ? 15.586 13.248 2.162 1.00 69.62 169 SER A CA 1
ATOM 1343 C C . SER A 1 169 ? 16.176 12.506 3.367 1.00 69.62 169 SER A C 1
ATOM 1345 O O . SER A 1 169 ? 16.184 11.264 3.426 1.00 69.62 169 SER A O 1
ATOM 1347 N N . HIS A 1 170 ? 16.656 13.249 4.371 1.00 66.81 170 HIS A N 1
ATOM 1348 C CA . HIS A 1 170 ? 17.080 12.661 5.651 1.00 66.81 170 HIS A CA 1
ATOM 1349 C C . HIS A 1 170 ? 15.960 11.816 6.278 1.00 66.81 170 HIS A C 1
ATOM 1351 O O . HIS A 1 170 ? 16.213 10.752 6.851 1.00 66.81 170 HIS A O 1
ATOM 1357 N N . TYR A 1 171 ? 14.711 12.242 6.085 1.00 70.00 171 TYR A N 1
ATOM 1358 C CA . TYR A 1 171 ? 13.533 11.524 6.537 1.00 70.00 171 TYR A CA 1
ATOM 1359 C C . TYR A 1 171 ? 13.334 10.196 5.787 1.00 70.00 171 TYR A C 1
ATOM 1361 O O . TYR A 1 171 ? 13.245 9.143 6.427 1.00 70.00 171 TYR A O 1
ATOM 1369 N N . TYR A 1 172 ? 13.362 10.195 4.448 1.00 75.44 172 TYR A N 1
ATOM 1370 C CA . TYR A 1 172 ? 13.224 8.965 3.652 1.00 75.44 172 TYR A CA 1
ATOM 1371 C C . TYR A 1 172 ? 14.323 7.956 3.978 1.00 75.44 172 TYR A C 1
ATOM 1373 O O . TYR A 1 172 ? 14.051 6.763 4.100 1.00 75.44 172 TYR A O 1
ATOM 1381 N N . SER A 1 173 ? 15.543 8.430 4.235 1.00 74.94 173 SER A N 1
ATOM 1382 C CA . SER A 1 173 ? 16.662 7.582 4.658 1.00 74.94 173 SER A CA 1
ATOM 1383 C C . SER A 1 173 ? 16.344 6.777 5.929 1.00 74.94 173 SER A C 1
ATOM 1385 O O . SER A 1 173 ? 16.682 5.595 6.023 1.00 74.94 173 SER A O 1
ATOM 1387 N N . SER A 1 174 ? 15.648 7.374 6.904 1.00 74.25 174 SER A N 1
ATOM 1388 C CA . SER A 1 174 ? 15.223 6.674 8.126 1.00 74.25 174 SER A CA 1
ATOM 1389 C C . SER A 1 174 ? 14.147 5.608 7.855 1.00 74.25 174 SER A C 1
ATOM 1391 O O . SER A 1 174 ? 14.191 4.509 8.421 1.00 74.25 174 SER A O 1
ATOM 1393 N N . LEU A 1 175 ? 13.222 5.884 6.930 1.00 78.12 175 LEU A N 1
ATOM 1394 C CA . LEU A 1 175 ? 12.176 4.948 6.518 1.00 78.12 175 LEU A CA 1
ATOM 1395 C C . LEU A 1 175 ? 12.744 3.780 5.704 1.00 78.12 175 LEU A C 1
ATOM 1397 O O . LEU A 1 175 ? 12.357 2.633 5.925 1.00 78.12 175 LEU A O 1
ATOM 1401 N N . LEU A 1 176 ? 13.726 4.028 4.836 1.00 81.69 176 LEU A N 1
ATOM 1402 C CA . LEU A 1 176 ? 14.443 2.970 4.122 1.00 81.69 176 LEU A CA 1
ATOM 1403 C C . LEU A 1 176 ? 15.195 2.052 5.099 1.00 81.69 176 LEU A C 1
ATOM 1405 O O . LEU A 1 176 ? 15.089 0.831 4.987 1.00 81.69 176 LEU A O 1
ATOM 1409 N N . LYS A 1 177 ? 15.842 2.600 6.143 1.00 81.12 177 LYS A N 1
ATOM 1410 C CA . LYS A 1 177 ? 16.443 1.789 7.225 1.00 81.12 177 LYS A CA 1
ATOM 1411 C C . LYS A 1 177 ? 15.414 0.889 7.921 1.00 81.12 177 LYS A C 1
ATOM 1413 O O . LYS A 1 177 ? 15.726 -0.246 8.281 1.00 81.12 177 LYS A O 1
ATOM 1418 N N . LYS A 1 178 ? 14.174 1.360 8.114 1.00 81.31 178 LYS A N 1
ATOM 1419 C CA . LYS A 1 178 ? 13.078 0.543 8.666 1.00 81.31 178 LYS 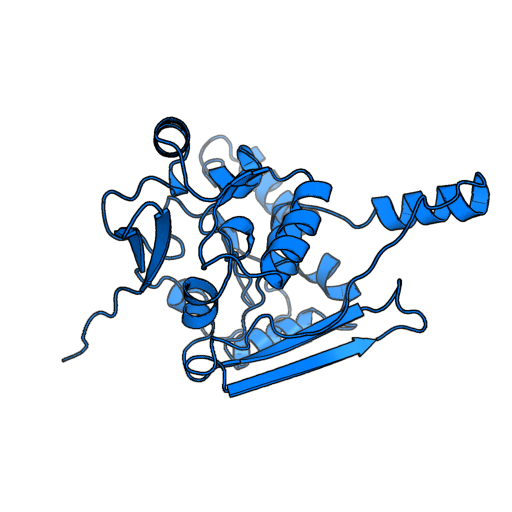A CA 1
ATOM 1420 C C . LYS A 1 178 ? 12.757 -0.658 7.769 1.00 81.31 178 LYS A C 1
ATOM 1422 O O . LYS A 1 178 ? 12.608 -1.751 8.309 1.00 81.31 178 LYS A O 1
ATOM 1427 N N . TYR A 1 179 ? 12.658 -0.496 6.449 1.00 84.38 179 TYR A N 1
ATOM 1428 C CA . TYR A 1 179 ? 12.386 -1.632 5.551 1.00 84.38 179 TYR A CA 1
ATOM 1429 C C . TYR A 1 179 ? 13.592 -2.543 5.363 1.00 84.38 179 TYR A C 1
ATOM 1431 O O . TYR A 1 179 ? 13.421 -3.758 5.292 1.00 84.38 179 TYR A O 1
ATOM 1439 N N . HIS A 1 180 ? 14.802 -1.987 5.397 1.00 85.25 180 HIS A N 1
ATOM 1440 C CA . HIS A 1 180 ? 16.026 -2.777 5.401 1.00 85.25 180 HIS A CA 1
ATOM 1441 C C . HIS A 1 180 ? 16.076 -3.760 6.574 1.00 85.25 180 HIS A C 1
ATOM 1443 O O . HIS A 1 180 ? 16.241 -4.958 6.366 1.00 85.25 180 HIS A O 1
ATOM 1449 N N . ARG A 1 181 ? 15.781 -3.290 7.794 1.00 80.44 181 ARG A N 1
ATOM 1450 C CA . ARG A 1 181 ? 15.659 -4.155 8.985 1.00 80.44 181 ARG A CA 1
ATOM 1451 C C . ARG A 1 181 ? 14.588 -5.243 8.865 1.00 80.44 181 ARG A C 1
ATOM 1453 O O . ARG A 1 181 ? 14.615 -6.204 9.621 1.00 80.44 181 ARG A O 1
ATOM 1460 N N . ARG A 1 182 ? 13.630 -5.089 7.949 1.00 82.06 182 ARG A N 1
ATOM 1461 C CA . ARG A 1 182 ? 12.563 -6.067 7.688 1.00 82.06 182 ARG A CA 1
ATOM 1462 C C . ARG A 1 182 ? 12.880 -6.994 6.506 1.00 82.06 182 ARG A C 1
ATOM 1464 O O . ARG A 1 182 ? 12.004 -7.742 6.083 1.00 82.06 182 ARG A O 1
ATOM 1471 N N . GLY A 1 183 ? 14.105 -6.942 5.980 1.00 86.06 183 GLY A N 1
ATOM 1472 C CA . GLY A 1 183 ? 14.602 -7.851 4.947 1.00 86.06 183 GLY A CA 1
ATOM 1473 C C . GLY A 1 183 ? 14.508 -7.331 3.513 1.00 86.06 183 GLY A C 1
ATOM 1474 O O . GLY A 1 183 ? 14.702 -8.117 2.592 1.00 86.06 183 GLY A O 1
ATOM 1475 N N . TRP A 1 184 ? 14.214 -6.043 3.295 1.00 92.06 184 TRP A N 1
ATOM 1476 C CA . TRP A 1 184 ? 14.223 -5.460 1.948 1.00 92.06 184 TRP A CA 1
ATOM 1477 C C . TRP A 1 184 ? 15.561 -4.813 1.588 1.00 92.06 184 TRP A C 1
ATOM 1479 O O . TRP A 1 184 ? 16.122 -4.015 2.340 1.00 92.06 184 TRP A O 1
ATOM 1489 N N . THR A 1 185 ? 16.048 -5.069 0.378 1.00 92.75 185 THR A N 1
ATOM 1490 C CA . THR A 1 185 ? 17.148 -4.300 -0.207 1.00 92.75 185 THR A CA 1
ATOM 1491 C C . THR A 1 185 ? 16.596 -3.006 -0.805 1.00 92.75 185 THR A C 1
ATOM 1493 O O . THR A 1 185 ? 15.807 -3.037 -1.749 1.00 92.75 185 THR A O 1
ATOM 1496 N N . CYS A 1 186 ? 17.003 -1.864 -0.251 1.00 89.56 186 CYS A N 1
ATOM 1497 C CA . CYS A 1 186 ? 16.599 -0.541 -0.726 1.00 89.56 186 CYS A CA 1
ATOM 1498 C C . CYS A 1 186 ? 17.624 -0.030 -1.740 1.00 89.56 186 CYS A C 1
ATOM 1500 O O . CYS A 1 186 ? 18.794 0.136 -1.401 1.00 89.56 186 CYS A O 1
ATOM 1502 N N . LEU A 1 187 ? 17.194 0.192 -2.978 1.00 88.06 187 LEU A N 1
ATOM 1503 C CA . LEU A 1 187 ? 18.038 0.621 -4.088 1.00 88.06 187 LEU A CA 1
ATOM 1504 C C . LEU A 1 187 ? 17.490 1.923 -4.667 1.00 88.06 187 LEU A C 1
ATOM 1506 O O . LEU A 1 187 ? 16.291 2.175 -4.617 1.00 88.06 187 LEU A O 1
ATOM 1510 N N . GLN A 1 188 ? 18.353 2.747 -5.250 1.00 83.12 188 GLN A N 1
ATOM 1511 C CA . GLN A 1 188 ? 17.891 3.972 -5.902 1.00 83.12 188 GLN A CA 1
ATOM 1512 C C . GLN A 1 188 ? 17.194 3.650 -7.227 1.00 83.12 188 GLN A C 1
ATOM 1514 O O . GLN A 1 188 ? 16.084 4.104 -7.472 1.00 83.12 188 GLN A O 1
ATOM 1519 N N . VAL A 1 189 ? 17.813 2.801 -8.055 1.00 81.38 189 VAL A N 1
ATOM 1520 C CA . VAL A 1 189 ? 17.396 2.595 -9.449 1.00 81.38 189 VAL A CA 1
ATOM 1521 C C . VAL A 1 189 ? 17.478 1.118 -9.831 1.00 81.38 189 VAL A C 1
ATOM 1523 O O . VAL A 1 189 ? 18.447 0.454 -9.447 1.00 81.38 189 VAL A O 1
ATOM 1526 N N . PRO A 1 190 ? 16.521 0.593 -10.618 1.00 82.62 190 PRO A N 1
ATOM 1527 C CA . PRO A 1 190 ? 16.615 -0.759 -11.161 1.00 82.62 190 PRO A CA 1
ATOM 1528 C C . PRO A 1 190 ? 17.794 -0.918 -12.121 1.00 82.62 190 PRO A C 1
ATOM 1530 O O . PRO A 1 190 ? 17.919 -0.137 -13.071 1.00 82.62 190 PRO A O 1
ATOM 1533 N N . ARG A 1 191 ? 18.612 -1.960 -11.913 1.00 82.38 191 ARG A N 1
ATOM 1534 C CA . ARG A 1 191 ? 19.633 -2.401 -12.879 1.00 82.38 191 ARG A CA 1
ATOM 1535 C C . ARG A 1 191 ? 18.973 -3.104 -14.069 1.00 82.38 191 ARG A C 1
ATOM 1537 O O . ARG A 1 191 ? 17.819 -3.523 -13.980 1.00 82.38 191 ARG A O 1
ATOM 1544 N N . ASP A 1 192 ? 19.710 -3.274 -15.161 1.00 79.62 192 ASP A N 1
ATOM 1545 C CA . ASP A 1 192 ? 19.176 -3.921 -16.368 1.00 79.62 192 ASP A CA 1
ATOM 1546 C C . ASP A 1 192 ? 18.762 -5.378 -16.103 1.00 79.62 192 ASP A C 1
ATOM 1548 O O . ASP A 1 192 ? 17.677 -5.794 -16.512 1.00 79.62 192 ASP A O 1
ATOM 1552 N N . ASP A 1 193 ? 19.539 -6.110 -15.300 1.00 81.44 193 ASP A N 1
ATOM 1553 C CA . ASP A 1 193 ? 19.173 -7.460 -14.854 1.00 81.44 193 ASP A CA 1
ATOM 1554 C C . ASP A 1 193 ? 17.875 -7.474 -14.042 1.00 81.44 193 ASP A C 1
ATOM 1556 O O . ASP A 1 193 ? 17.025 -8.342 -14.238 1.00 81.44 193 ASP A O 1
ATOM 1560 N N . ASP A 1 194 ? 17.679 -6.495 -13.153 1.00 82.50 194 ASP A N 1
ATOM 1561 C CA . ASP A 1 194 ? 16.454 -6.418 -12.358 1.00 82.50 194 ASP A CA 1
ATOM 1562 C C . ASP A 1 194 ? 15.238 -6.258 -13.276 1.00 82.50 194 ASP A C 1
ATOM 1564 O O . ASP A 1 194 ? 14.250 -6.967 -13.110 1.00 82.50 194 ASP A O 1
ATOM 1568 N N . ARG A 1 195 ? 15.329 -5.403 -14.301 1.00 79.50 195 ARG A N 1
ATOM 1569 C CA . ARG A 1 195 ? 14.258 -5.179 -15.289 1.00 79.50 195 ARG A CA 1
ATOM 1570 C C . ARG A 1 195 ? 13.990 -6.409 -16.152 1.00 79.50 195 ARG A C 1
ATOM 1572 O O . ARG A 1 195 ? 12.840 -6.702 -16.470 1.00 79.50 195 ARG A O 1
ATOM 1579 N N . LYS A 1 196 ? 15.040 -7.147 -16.519 1.00 81.38 196 LYS A N 1
ATOM 1580 C CA . LYS A 1 196 ? 14.919 -8.383 -17.300 1.00 81.38 196 LYS A CA 1
ATOM 1581 C C . LYS A 1 196 ? 14.124 -9.446 -16.543 1.00 81.38 196 LYS A C 1
ATOM 1583 O O . LYS A 1 196 ? 13.280 -10.112 -17.135 1.00 81.38 196 LYS A O 1
ATOM 1588 N N . TRP A 1 197 ? 14.354 -9.563 -15.235 1.00 82.50 197 TRP A N 1
ATOM 1589 C CA . TRP A 1 197 ? 13.785 -10.625 -14.399 1.00 82.50 197 TRP A CA 1
ATOM 1590 C C . TRP A 1 197 ? 12.596 -10.195 -13.530 1.00 82.50 197 TRP A C 1
ATOM 1592 O O . TRP A 1 197 ? 12.105 -11.003 -12.738 1.00 82.50 197 TRP A O 1
ATOM 1602 N N . THR A 1 198 ? 12.132 -8.948 -13.651 1.00 84.56 198 THR A N 1
ATOM 1603 C CA . THR A 1 198 ? 10.926 -8.457 -12.969 1.00 84.56 198 THR A CA 1
ATOM 1604 C C . THR A 1 198 ? 9.978 -7.800 -13.966 1.00 84.56 198 THR A C 1
ATOM 1606 O O . THR A 1 198 ? 10.194 -6.699 -14.471 1.00 84.56 198 THR A O 1
ATOM 1609 N N . SER A 1 199 ? 8.885 -8.500 -14.244 1.00 86.00 199 SER A N 1
ATOM 1610 C CA . SER A 1 199 ? 7.808 -8.070 -15.131 1.00 86.00 199 SER A CA 1
ATOM 1611 C C . SER A 1 199 ? 7.197 -6.729 -14.718 1.00 86.00 199 SER A C 1
ATOM 1613 O O . SER A 1 199 ? 6.870 -5.919 -15.587 1.00 86.00 199 SER A O 1
ATOM 1615 N N . SER A 1 200 ? 7.100 -6.443 -13.413 1.00 87.56 200 SER A N 1
ATOM 1616 C CA . SER A 1 200 ? 6.534 -5.178 -12.931 1.00 87.56 200 SER A CA 1
ATOM 1617 C C . SER A 1 200 ? 7.452 -3.967 -13.131 1.00 87.56 200 SER A C 1
ATOM 1619 O O . SER A 1 200 ? 6.984 -2.836 -13.036 1.00 87.56 200 SER A O 1
ATOM 1621 N N . LEU A 1 201 ? 8.732 -4.172 -13.462 1.00 85.38 201 LEU A N 1
ATOM 1622 C CA . LEU A 1 201 ? 9.656 -3.101 -13.854 1.00 85.38 201 LEU A CA 1
ATOM 1623 C C . LEU A 1 201 ? 9.825 -2.990 -15.373 1.00 85.38 201 LEU A C 1
ATOM 1625 O O . LEU A 1 201 ? 10.535 -2.103 -15.840 1.00 85.38 201 LEU A O 1
ATOM 1629 N N . GLN A 1 202 ? 9.204 -3.868 -16.162 1.00 80.25 202 GLN A N 1
ATOM 1630 C CA . GLN A 1 202 ? 9.253 -3.777 -17.620 1.00 80.25 202 GLN A CA 1
ATOM 1631 C C . GLN A 1 202 ? 8.328 -2.648 -18.087 1.00 80.25 202 GLN A C 1
ATOM 1633 O O . GLN A 1 202 ? 7.107 -2.820 -18.159 1.00 80.25 202 GLN A O 1
ATOM 1638 N N . THR A 1 203 ? 8.928 -1.499 -18.402 1.00 67.31 203 THR A N 1
ATOM 1639 C CA . THR A 1 203 ? 8.265 -0.221 -18.722 1.00 67.31 203 THR A CA 1
ATOM 1640 C C . THR A 1 203 ? 7.987 -0.010 -20.214 1.00 67.31 203 THR A C 1
ATOM 1642 O O . THR A 1 203 ? 7.766 1.120 -20.639 1.00 67.31 203 THR A O 1
ATOM 1645 N N . TYR A 1 204 ? 8.031 -1.058 -21.043 1.00 63.62 204 TYR A N 1
ATOM 1646 C CA . TYR A 1 204 ? 7.659 -0.940 -22.455 1.00 63.62 204 TYR A CA 1
ATOM 1647 C C . TYR A 1 204 ? 6.138 -0.713 -22.556 1.00 63.62 204 TYR A C 1
ATOM 1649 O O . TYR A 1 204 ? 5.367 -1.671 -22.557 1.00 63.62 204 TYR A O 1
ATOM 1657 N N . GLY A 1 205 ? 5.716 0.556 -22.566 1.00 66.94 205 GLY A N 1
ATOM 1658 C CA . GLY A 1 205 ? 4.319 0.991 -22.686 1.00 66.94 205 GLY A CA 1
ATOM 1659 C C . GLY A 1 205 ? 3.689 1.538 -21.397 1.00 66.94 205 GLY A C 1
ATOM 1660 O O . GLY A 1 205 ? 4.297 1.542 -20.326 1.00 66.94 205 GLY A O 1
ATOM 1661 N N . SER A 1 206 ? 2.442 2.007 -21.514 1.00 74.56 206 SER A N 1
ATOM 1662 C CA . SER A 1 206 ? 1.642 2.460 -20.370 1.00 74.56 206 SER A CA 1
ATOM 1663 C C . SER A 1 206 ? 1.236 1.272 -19.499 1.00 74.56 206 SER A C 1
ATOM 1665 O O . SER A 1 206 ? 0.765 0.244 -19.988 1.00 74.56 206 SER A O 1
ATOM 1667 N N . ARG A 1 207 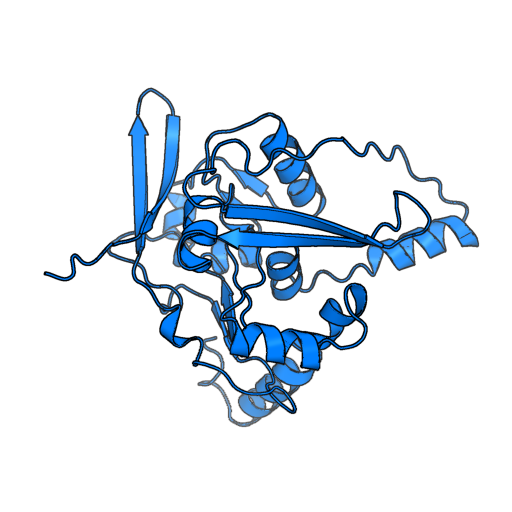? 1.452 1.419 -18.194 1.00 86.88 207 ARG A N 1
ATOM 1668 C CA . ARG A 1 207 ? 0.952 0.519 -17.157 1.00 86.88 207 ARG A CA 1
ATOM 1669 C C . ARG A 1 207 ? -0.444 0.963 -16.744 1.00 86.88 207 ARG A C 1
ATOM 1671 O O . ARG A 1 207 ? -0.848 2.098 -16.979 1.00 86.88 207 ARG A O 1
ATOM 1678 N N . ARG A 1 208 ? -1.183 0.079 -16.090 1.00 88.12 208 ARG A N 1
ATOM 1679 C CA . ARG A 1 208 ? -2.474 0.414 -15.485 1.00 88.12 208 ARG A CA 1
ATOM 1680 C C . ARG A 1 208 ? -2.560 -0.245 -14.125 1.00 88.12 208 ARG A C 1
ATOM 1682 O O . ARG A 1 208 ? -2.103 -1.376 -13.963 1.00 88.12 208 ARG A O 1
ATOM 1689 N N . VAL A 1 209 ? -3.124 0.438 -13.136 1.00 89.75 209 VAL A N 1
ATOM 1690 C CA . VAL A 1 209 ? -3.369 -0.204 -11.839 1.00 89.75 209 VAL A CA 1
ATOM 1691 C C . VAL A 1 209 ? -4.265 -1.421 -12.083 1.00 89.75 209 VAL A C 1
ATOM 1693 O O . VAL A 1 209 ? -5.225 -1.341 -12.841 1.00 89.75 209 VAL A O 1
ATOM 1696 N N . GLY A 1 210 ? -3.895 -2.579 -11.535 1.00 88.50 210 GLY A N 1
ATOM 1697 C CA . GLY A 1 210 ? -4.609 -3.834 -11.798 1.00 88.50 210 GLY A CA 1
ATOM 1698 C C . GLY A 1 210 ? -4.296 -4.506 -13.143 1.00 88.50 210 GLY A C 1
ATOM 1699 O O . GLY A 1 210 ? -4.938 -5.501 -13.473 1.00 88.50 210 GLY A O 1
ATOM 1700 N N . ASP A 1 211 ? -3.315 -4.026 -13.918 1.00 90.31 211 ASP A N 1
ATOM 1701 C CA . ASP A 1 211 ? -2.836 -4.732 -15.113 1.00 90.31 211 ASP A CA 1
ATOM 1702 C C . ASP A 1 211 ? -2.231 -6.119 -14.792 1.00 90.31 211 ASP A C 1
ATOM 1704 O O . ASP A 1 211 ? -1.967 -6.431 -13.628 1.00 90.31 211 ASP A O 1
ATOM 1708 N N . PRO A 1 212 ? -1.967 -6.979 -15.799 1.00 90.25 212 PRO A N 1
ATOM 1709 C CA . PRO A 1 212 ? -1.429 -8.323 -15.564 1.00 90.25 212 PRO A CA 1
ATOM 1710 C C . PRO A 1 212 ? -0.067 -8.375 -14.850 1.00 90.25 212 PRO A C 1
ATOM 1712 O O . PRO A 1 212 ? 0.341 -9.445 -14.402 1.00 90.25 212 PRO A O 1
ATOM 1715 N N . LYS A 1 213 ? 0.645 -7.243 -14.751 1.00 90.56 213 LYS A N 1
ATOM 1716 C CA . LYS A 1 213 ? 1.927 -7.114 -14.043 1.00 90.56 213 LYS A CA 1
ATOM 1717 C C . LYS A 1 213 ? 1.739 -6.714 -12.571 1.00 90.56 213 LYS A C 1
ATOM 1719 O O . LYS A 1 213 ? 2.704 -6.744 -11.807 1.00 90.56 213 LYS A O 1
ATOM 1724 N N . CYS A 1 214 ? 0.521 -6.356 -12.164 1.00 92.19 214 CYS A N 1
ATOM 1725 C CA . CYS A 1 214 ? 0.133 -6.123 -10.777 1.00 92.19 214 CYS A CA 1
ATOM 1726 C C . CYS A 1 214 ? -0.301 -7.429 -10.094 1.00 92.19 214 CYS A C 1
ATOM 1728 O O . CYS A 1 214 ? -0.743 -8.390 -10.728 1.00 92.19 214 CYS A O 1
ATOM 1730 N N . TRP A 1 215 ? -0.250 -7.456 -8.763 1.00 93.31 215 TRP A N 1
ATOM 1731 C CA . TRP A 1 215 ? -1.058 -8.406 -8.001 1.00 93.31 215 TRP A CA 1
ATOM 1732 C C . TRP A 1 215 ? -2.368 -7.729 -7.638 1.00 93.31 215 TRP A C 1
ATOM 1734 O O . TRP A 1 215 ? -2.361 -6.653 -7.048 1.00 93.31 215 TRP A O 1
ATOM 1744 N N . LYS A 1 216 ? -3.474 -8.383 -7.986 1.00 92.50 216 LYS A N 1
ATOM 1745 C CA . LYS A 1 216 ? -4.831 -8.018 -7.590 1.00 92.50 216 LYS A CA 1
ATOM 1746 C C . LYS A 1 216 ? -5.388 -9.135 -6.721 1.00 92.50 216 LYS A C 1
ATOM 1748 O O . LYS A 1 216 ? -5.282 -10.309 -7.092 1.00 92.50 216 LYS A O 1
ATOM 1753 N N . MET A 1 217 ? -5.929 -8.768 -5.570 1.00 90.19 217 MET A N 1
ATOM 1754 C CA . MET A 1 217 ? -6.495 -9.688 -4.596 1.00 90.19 217 MET A CA 1
ATOM 1755 C C . MET A 1 217 ? -7.854 -9.167 -4.153 1.00 90.19 217 MET A C 1
ATOM 1757 O O . MET A 1 217 ? -7.936 -8.115 -3.526 1.00 90.19 217 MET A O 1
ATOM 1761 N N . GLU A 1 218 ? -8.899 -9.913 -4.485 1.00 91.69 218 GLU A N 1
ATOM 1762 C CA . GLU A 1 218 ? -10.248 -9.663 -3.983 1.00 91.69 218 GLU A CA 1
ATOM 1763 C C . GLU A 1 218 ? -10.279 -9.939 -2.479 1.00 91.69 218 GLU A C 1
ATOM 1765 O O . GLU A 1 218 ? -9.711 -10.927 -2.000 1.00 91.69 218 GLU A O 1
ATOM 1770 N N . LEU A 1 219 ? -10.900 -9.032 -1.735 1.00 91.88 219 LEU A N 1
ATOM 1771 C CA . LEU A 1 219 ? -11.058 -9.128 -0.293 1.00 91.88 219 LEU A CA 1
ATOM 1772 C C . LEU A 1 219 ? -12.453 -9.653 0.024 1.00 91.88 219 LEU A C 1
ATOM 1774 O O . LEU A 1 219 ? -13.402 -9.421 -0.715 1.00 91.88 219 LEU A O 1
ATOM 1778 N N . ASP A 1 220 ? -12.588 -10.331 1.159 1.00 91.25 220 ASP A N 1
ATOM 1779 C CA . ASP A 1 220 ? -13.895 -10.767 1.643 1.00 91.25 220 ASP A CA 1
ATOM 1780 C C . ASP A 1 220 ? -14.744 -9.549 2.027 1.00 91.25 220 ASP A C 1
ATOM 1782 O O . ASP A 1 220 ? -14.368 -8.798 2.930 1.00 91.25 220 ASP A O 1
ATOM 1786 N N . THR A 1 221 ? -15.845 -9.323 1.318 1.00 92.94 221 THR A N 1
ATOM 1787 C CA . THR A 1 221 ? -16.768 -8.197 1.521 1.00 92.94 221 THR A CA 1
ATOM 1788 C C . THR A 1 221 ? -18.011 -8.586 2.315 1.00 92.94 221 THR A C 1
ATOM 1790 O O . THR A 1 221 ? -18.960 -7.805 2.348 1.00 92.94 221 THR A O 1
ATOM 1793 N N . ALA A 1 222 ? -18.036 -9.768 2.942 1.00 91.50 222 ALA A N 1
ATOM 1794 C CA . ALA A 1 222 ? -19.118 -10.137 3.848 1.00 91.50 222 ALA A CA 1
ATOM 1795 C C . ALA A 1 222 ? -19.338 -9.036 4.901 1.00 91.50 222 ALA A C 1
ATOM 1797 O O . ALA A 1 222 ? -18.381 -8.538 5.499 1.00 91.50 222 ALA A O 1
ATOM 1798 N N . ASP A 1 223 ? -20.603 -8.645 5.069 1.00 93.38 223 ASP A N 1
ATOM 1799 C CA . ASP A 1 223 ? -21.083 -7.633 6.020 1.00 93.38 223 ASP A CA 1
ATOM 1800 C C . ASP A 1 223 ? -20.561 -6.198 5.801 1.00 93.38 223 ASP A C 1
ATOM 1802 O O . ASP A 1 223 ? -20.876 -5.299 6.580 1.00 93.38 223 ASP A O 1
ATOM 1806 N N . VAL A 1 224 ? -19.793 -5.949 4.734 1.00 95.06 224 VAL A N 1
ATOM 1807 C CA . VAL A 1 224 ? -19.347 -4.602 4.357 1.00 95.06 224 VAL A CA 1
ATOM 1808 C C . VAL A 1 224 ? -20.433 -3.929 3.521 1.00 95.06 224 VAL A C 1
ATOM 1810 O O . VAL A 1 224 ? -20.900 -4.492 2.530 1.00 95.06 224 VAL A O 1
ATOM 1813 N N . GLU A 1 225 ? -20.807 -2.700 3.873 1.00 95.19 225 GLU A N 1
ATOM 1814 C CA . GLU A 1 225 ? -21.679 -1.893 3.020 1.00 95.19 225 GLU A CA 1
ATOM 1815 C C . GLU A 1 225 ? -20.933 -1.545 1.728 1.00 95.19 225 GLU A C 1
ATOM 1817 O O . GLU A 1 225 ? -19.855 -0.948 1.755 1.00 95.19 225 GLU A O 1
ATOM 1822 N N . SER A 1 226 ? -21.498 -1.941 0.589 1.00 90.44 226 SER A N 1
ATOM 1823 C CA . SER A 1 226 ? -20.860 -1.756 -0.711 1.00 90.44 226 SER A CA 1
ATOM 1824 C C . SER A 1 226 ? -20.804 -0.288 -1.125 1.00 90.44 226 SER A C 1
ATOM 1826 O O . SER A 1 226 ? -21.761 0.461 -0.929 1.00 90.44 226 SER A O 1
ATOM 1828 N N . GLY A 1 227 ? -19.719 0.085 -1.795 1.00 90.81 227 GLY A N 1
ATOM 1829 C CA . GLY A 1 227 ? -19.558 1.364 -2.483 1.00 90.81 227 GLY A CA 1
ATOM 1830 C C . GLY A 1 227 ? -19.235 1.153 -3.963 1.00 90.81 227 GLY A C 1
ATOM 1831 O O . GLY A 1 227 ? -19.418 0.046 -4.483 1.00 90.81 227 GLY A O 1
ATOM 1832 N N . PRO A 1 228 ? -18.724 2.182 -4.659 1.00 90.38 228 PRO A N 1
ATOM 1833 C CA . PRO A 1 228 ? -18.192 2.020 -6.004 1.00 90.38 228 PRO A CA 1
ATOM 1834 C C . PRO A 1 228 ? -17.141 0.894 -6.053 1.00 90.38 228 PRO A C 1
ATOM 1836 O O . PRO A 1 228 ? -16.312 0.783 -5.141 1.00 90.38 228 PRO A O 1
ATOM 1839 N N . PRO A 1 229 ? -17.153 0.042 -7.093 1.00 88.38 229 PRO A N 1
ATOM 1840 C CA . PRO A 1 229 ? -16.231 -1.084 -7.188 1.00 88.38 229 PRO A CA 1
ATOM 1841 C C . PRO A 1 229 ? -14.799 -0.592 -7.383 1.00 88.38 229 PRO A C 1
ATOM 1843 O O . PRO A 1 229 ? -14.549 0.323 -8.166 1.00 88.38 229 PRO A O 1
ATOM 1846 N N . SER A 1 230 ? -13.811 -1.256 -6.786 1.00 88.75 230 SER A N 1
ATOM 1847 C CA . SER A 1 230 ? -12.419 -0.785 -6.907 1.00 88.75 230 SER A CA 1
ATOM 1848 C C . SER A 1 230 ? -11.795 -0.931 -8.290 1.00 88.75 230 SER A C 1
ATOM 1850 O O . SER A 1 230 ? -10.622 -0.604 -8.468 1.00 88.75 230 SER A O 1
ATOM 1852 N N . SER A 1 231 ? -12.542 -1.395 -9.291 1.00 84.75 231 SER A N 1
ATOM 1853 C CA . SER A 1 231 ? -12.140 -1.286 -10.691 1.00 84.75 231 SER A CA 1
ATOM 1854 C C . SER A 1 231 ? -12.009 0.168 -11.158 1.00 84.75 231 SER A C 1
ATOM 1856 O O . SER A 1 231 ? -11.271 0.405 -12.110 1.00 84.75 231 SER A O 1
ATOM 1858 N N . ILE A 1 232 ? -12.651 1.151 -10.498 1.00 85.25 232 ILE A N 1
ATOM 1859 C CA . ILE A 1 232 ? -12.470 2.576 -10.860 1.00 85.25 232 ILE A CA 1
ATOM 1860 C C . ILE A 1 232 ? -11.026 3.043 -10.628 1.00 85.25 232 ILE A C 1
ATOM 1862 O O . ILE A 1 232 ? -10.558 3.978 -11.270 1.00 85.25 232 ILE A O 1
ATOM 1866 N N . LEU A 1 233 ? -10.315 2.367 -9.720 1.00 84.81 233 LEU A N 1
ATOM 1867 C CA . LEU A 1 233 ? -8.927 2.655 -9.377 1.00 84.81 233 LEU A CA 1
ATOM 1868 C C . LEU A 1 233 ? -7.944 2.186 -10.457 1.00 84.81 233 LEU A C 1
ATOM 1870 O O . LEU A 1 233 ? -6.764 2.514 -10.377 1.00 84.81 233 LEU A O 1
ATOM 1874 N N . GLU A 1 234 ? -8.388 1.415 -11.456 1.00 86.44 234 GLU A N 1
ATOM 1875 C CA . GLU A 1 234 ? -7.539 0.864 -12.517 1.00 86.44 234 GLU A CA 1
ATOM 1876 C C . GLU A 1 234 ? -7.152 1.924 -13.570 1.00 86.44 234 GLU A C 1
ATOM 1878 O O . GLU A 1 234 ? -7.389 1.762 -14.771 1.00 86.44 234 GLU A O 1
ATOM 1883 N N . LEU A 1 235 ? -6.564 3.032 -13.109 1.00 79.94 235 LEU A N 1
ATOM 1884 C CA . LEU A 1 235 ? -6.129 4.173 -13.909 1.00 79.94 235 LEU A CA 1
ATOM 1885 C C . LEU A 1 235 ? -4.794 3.889 -14.621 1.00 79.94 235 LEU A C 1
ATOM 1887 O O . LEU A 1 235 ? -3.927 3.198 -14.065 1.00 79.94 235 LEU A O 1
ATOM 1891 N N . PRO A 1 236 ? -4.605 4.398 -15.854 1.00 79.19 236 PRO A N 1
ATOM 1892 C CA . PRO A 1 236 ? -3.349 4.265 -16.577 1.00 79.19 236 PRO A CA 1
ATOM 1893 C C . PRO A 1 236 ? -2.272 5.200 -16.012 1.00 79.19 236 PRO A C 1
ATOM 1895 O O . PRO A 1 236 ? -2.527 6.350 -15.658 1.00 79.19 236 PRO A O 1
ATOM 1898 N N . PHE A 1 237 ? -1.040 4.713 -15.987 1.00 78.94 237 PHE A N 1
ATOM 1899 C CA . PHE A 1 237 ? 0.142 5.466 -15.597 1.00 78.94 237 PHE A CA 1
ATOM 1900 C C . PHE A 1 237 ? 1.336 5.076 -16.473 1.00 78.94 237 PHE A C 1
ATOM 1902 O O . PHE A 1 237 ? 1.346 4.051 -17.164 1.00 78.94 237 PHE A O 1
ATOM 1909 N N . LEU A 1 238 ? 2.348 5.923 -16.478 1.00 75.44 238 LEU A N 1
ATOM 1910 C CA . LEU A 1 238 ? 3.652 5.678 -17.056 1.00 75.44 238 LEU A CA 1
ATOM 1911 C C . LEU A 1 238 ? 4.654 5.506 -15.928 1.00 75.44 238 LEU A C 1
ATOM 1913 O O . LEU A 1 238 ? 4.536 6.081 -14.849 1.00 75.44 238 LEU A O 1
ATOM 1917 N N . ILE A 1 239 ? 5.647 4.675 -16.197 1.00 72.50 239 ILE A N 1
ATOM 1918 C CA . ILE A 1 239 ? 6.842 4.607 -15.374 1.00 72.50 239 ILE A CA 1
ATOM 1919 C C . ILE A 1 239 ? 7.934 5.226 -16.229 1.00 72.50 239 ILE A C 1
ATOM 1921 O O . ILE A 1 239 ? 8.360 4.620 -17.218 1.00 72.50 239 ILE A O 1
ATOM 1925 N N . SER A 1 240 ? 8.334 6.442 -15.887 1.00 65.38 240 SER A N 1
ATOM 1926 C CA . SER A 1 240 ? 9.373 7.165 -16.603 1.00 65.38 240 SER A CA 1
ATOM 1927 C C . SER A 1 240 ? 10.731 6.937 -15.935 1.00 65.38 240 SER A C 1
ATOM 1929 O O . SER A 1 240 ? 10.865 6.648 -14.741 1.00 65.38 240 SER A O 1
ATOM 1931 N N . LYS A 1 241 ? 11.777 7.002 -16.759 1.00 59.31 241 LYS A N 1
ATOM 1932 C CA . LYS A 1 241 ? 13.171 7.029 -16.321 1.00 59.31 241 LYS A CA 1
ATOM 1933 C C . LYS A 1 241 ? 13.718 8.375 -16.756 1.00 59.31 241 LYS A C 1
ATOM 1935 O O . LYS A 1 241 ? 14.026 8.530 -17.937 1.00 59.31 241 LYS A O 1
ATOM 1940 N N . HIS A 1 242 ? 13.863 9.317 -15.835 1.00 52.56 242 HIS A N 1
ATOM 1941 C CA . HIS A 1 242 ? 14.593 10.538 -16.139 1.00 52.56 242 HIS A CA 1
ATOM 1942 C C . HIS A 1 242 ? 16.084 10.331 -15.856 1.00 52.56 242 HIS A C 1
ATOM 1944 O O . HIS A 1 242 ? 16.503 9.695 -14.885 1.00 52.56 242 HIS A O 1
ATOM 1950 N N . SER A 1 243 ? 16.900 10.819 -16.783 1.00 40.00 243 SER A N 1
ATOM 1951 C CA . SER A 1 243 ? 18.328 11.027 -16.588 1.00 40.00 243 SER A CA 1
ATOM 1952 C C . SER A 1 243 ? 18.504 12.537 -16.607 1.00 40.00 243 SER A C 1
ATOM 1954 O O . SER A 1 243 ? 18.529 13.139 -17.678 1.00 40.00 243 SER A O 1
ATOM 1956 N N . HIS A 1 244 ? 18.558 13.158 -15.437 1.00 38.34 244 HIS A N 1
ATOM 1957 C CA . HIS A 1 244 ? 19.009 14.537 -15.326 1.00 38.34 244 HIS A CA 1
ATOM 1958 C C . HIS A 1 244 ? 20.238 14.546 -14.426 1.00 38.34 244 HIS A C 1
ATOM 1960 O O . HIS A 1 244 ? 20.182 14.017 -13.319 1.00 38.34 244 HIS A O 1
ATOM 1966 N N . TYR A 1 245 ? 21.335 15.097 -14.963 1.00 40.81 245 TYR A N 1
ATOM 1967 C CA . TYR A 1 245 ? 22.604 15.389 -14.286 1.00 40.81 245 TYR A CA 1
ATOM 1968 C C . TYR A 1 245 ? 23.015 14.347 -13.229 1.00 40.81 245 TYR A C 1
ATOM 1970 O O . TYR A 1 245 ? 22.630 14.431 -12.067 1.00 40.81 245 TYR A O 1
ATOM 1978 N N . ASP A 1 246 ? 23.793 13.347 -13.659 1.00 43.06 246 ASP A N 1
ATOM 1979 C CA . ASP A 1 246 ? 24.447 12.306 -12.839 1.00 43.06 246 ASP A CA 1
ATOM 1980 C C . ASP A 1 246 ? 23.570 11.440 -11.913 1.00 43.06 246 ASP A C 1
ATOM 1982 O O . ASP A 1 246 ? 24.056 10.477 -11.316 1.00 43.06 246 ASP A O 1
ATOM 1986 N N . SER A 1 247 ? 22.258 11.676 -11.855 1.00 44.56 247 SER A N 1
ATOM 1987 C CA . SER A 1 247 ? 21.311 10.846 -11.117 1.00 44.56 247 SER A CA 1
ATOM 1988 C C . SER A 1 247 ? 20.304 10.201 -12.070 1.00 44.56 247 SER A C 1
ATOM 1990 O O . SER A 1 247 ? 19.650 10.844 -12.890 1.00 44.56 247 SER A O 1
ATOM 1992 N N . LYS A 1 248 ? 20.204 8.872 -12.004 1.00 53.03 248 LYS A N 1
ATOM 1993 C CA . LYS A 1 248 ? 19.118 8.134 -12.655 1.00 53.03 248 LYS A CA 1
ATOM 1994 C C . LYS A 1 248 ? 17.939 8.163 -11.673 1.00 53.03 248 LYS A C 1
ATOM 1996 O O . LYS A 1 248 ? 18.079 7.610 -10.587 1.00 53.03 248 LYS A O 1
ATOM 2001 N N . SER A 1 249 ? 16.811 8.785 -12.017 1.00 56.72 249 SER A N 1
ATOM 2002 C CA . SER A 1 249 ? 15.581 8.692 -11.215 1.00 56.72 249 SER A CA 1
ATOM 2003 C C . SER A 1 249 ? 14.621 7.657 -11.813 1.00 56.72 249 SER A C 1
ATOM 2005 O O . SER A 1 249 ? 14.679 7.316 -13.001 1.00 56.72 249 SER A O 1
ATOM 2007 N N . PHE A 1 250 ? 13.798 7.063 -10.951 1.00 72.19 250 PHE A N 1
ATOM 2008 C CA . PHE A 1 250 ? 12.756 6.104 -11.304 1.00 72.19 250 PHE A CA 1
ATOM 2009 C C . PHE A 1 250 ? 11.444 6.699 -10.803 1.00 72.19 250 PHE A C 1
ATOM 2011 O O . PHE A 1 250 ? 11.301 6.886 -9.603 1.00 72.19 250 PHE A O 1
ATOM 2018 N N . GLU A 1 251 ? 10.529 7.061 -11.699 1.00 74.12 251 GLU A N 1
ATOM 2019 C CA . GLU A 1 251 ? 9.349 7.864 -11.356 1.00 74.12 251 GLU A CA 1
ATOM 2020 C C . GLU A 1 251 ? 8.070 7.231 -11.908 1.00 74.12 251 GLU A C 1
ATOM 2022 O O . GLU A 1 251 ? 8.089 6.452 -12.866 1.00 74.12 251 GLU A O 1
ATOM 2027 N N . ILE A 1 252 ? 6.949 7.544 -11.260 1.00 72.56 252 ILE A N 1
ATOM 2028 C CA . ILE A 1 252 ? 5.611 7.159 -11.701 1.00 72.56 252 ILE A CA 1
ATOM 2029 C C . ILE A 1 252 ? 4.876 8.440 -12.060 1.00 72.56 252 ILE A C 1
ATOM 2031 O O . ILE A 1 252 ? 4.684 9.310 -11.214 1.00 72.56 252 ILE A O 1
ATOM 2035 N N . GLU A 1 253 ? 4.437 8.527 -13.306 1.00 74.50 253 GLU A N 1
ATOM 2036 C CA . GLU A 1 253 ? 3.684 9.659 -13.825 1.00 74.50 253 GLU A CA 1
ATOM 2037 C C . GLU A 1 253 ? 2.301 9.174 -14.250 1.00 74.50 253 GLU A C 1
ATOM 2039 O O . GLU A 1 253 ? 2.168 8.193 -14.981 1.00 74.50 253 GLU A O 1
ATOM 2044 N N . LEU A 1 254 ? 1.238 9.829 -13.796 1.00 67.50 254 LEU A N 1
ATOM 2045 C CA . LEU A 1 254 ? -0.099 9.472 -14.254 1.00 67.50 254 LEU A CA 1
ATOM 2046 C C . LEU A 1 254 ? -0.308 9.910 -15.697 1.00 67.50 254 LEU A C 1
ATOM 2048 O O . LEU A 1 254 ? -0.054 11.058 -16.053 1.00 67.50 254 LEU A O 1
ATOM 2052 N N . VAL A 1 255 ? -0.890 9.027 -16.509 1.00 71.06 255 VAL A N 1
ATOM 2053 C CA . VAL A 1 255 ? -1.354 9.424 -17.838 1.00 71.06 255 VAL A CA 1
ATOM 2054 C C . VAL A 1 255 ? -2.692 10.113 -17.654 1.00 71.06 255 VAL A C 1
ATOM 2056 O O . VAL A 1 255 ? -3.744 9.470 -17.646 1.00 71.06 255 VAL A O 1
ATOM 2059 N N . ARG A 1 256 ? -2.665 11.438 -17.507 1.00 59.78 256 ARG A N 1
ATOM 2060 C CA . ARG A 1 256 ? -3.882 12.237 -17.620 1.00 59.78 256 ARG A CA 1
ATOM 2061 C C . ARG A 1 256 ? -4.338 12.152 -19.074 1.00 59.78 256 ARG A C 1
ATOM 2063 O O . ARG A 1 256 ? -3.819 12.842 -19.946 1.00 59.78 256 ARG A O 1
ATOM 2070 N N . LYS A 1 257 ? -5.293 11.262 -19.360 1.00 46.56 257 LYS A N 1
ATOM 2071 C CA . LYS A 1 257 ? -6.067 11.363 -20.598 1.00 46.56 257 LYS A CA 1
ATOM 2072 C C . LYS A 1 257 ? -6.800 12.694 -20.515 1.00 46.56 257 LYS A C 1
ATOM 2074 O O . LYS A 1 257 ? -7.749 12.809 -19.748 1.00 46.56 257 LYS A O 1
ATOM 2079 N N . PHE A 1 258 ? -6.326 13.689 -21.258 1.00 34.91 258 PHE A N 1
ATOM 2080 C CA . PHE A 1 258 ? -7.079 14.908 -21.517 1.00 34.91 258 PHE A CA 1
ATOM 2081 C C . PHE A 1 258 ? -8.516 14.513 -21.889 1.00 34.91 258 PHE A C 1
ATOM 2083 O O . PHE A 1 258 ? -8.742 13.837 -22.895 1.00 34.91 258 PHE A O 1
ATOM 2090 N N . GLN A 1 259 ? -9.482 14.868 -21.042 1.00 30.80 259 GLN A N 1
ATOM 2091 C CA . GLN A 1 259 ? -10.879 14.918 -21.438 1.00 30.80 259 GLN A CA 1
ATOM 2092 C C . GLN A 1 259 ? -11.146 16.333 -21.949 1.00 30.80 259 GLN A C 1
ATOM 2094 O O . GLN A 1 259 ? -11.322 17.240 -21.145 1.00 30.80 259 GLN A O 1
ATOM 2099 N N . ARG A 1 260 ? -11.208 16.412 -23.285 1.00 32.72 260 ARG A N 1
ATOM 2100 C CA . ARG A 1 260 ? -11.698 17.496 -24.154 1.00 32.72 260 ARG A CA 1
ATOM 2101 C C . ARG A 1 260 ? -10.888 18.786 -24.203 1.00 32.72 260 ARG A C 1
ATOM 2103 O O . ARG A 1 260 ? -10.786 19.488 -23.181 1.00 32.72 260 ARG A O 1
#

Sequence (260 aa):
MALRGTTKQLVHSIDMLSKVQWNINRPLKRFVNDPVGLRSLMARHEALISGSFALQFFARIENGTKALAQHLIKNEGYTVASRKIMMGSDLYAHHTDFIERVTTLTQGNDESDEIKIQLIATKSPPIEMILTTFYTTAVVNIVSWDCAYSIFPDVTFVKKKTYQLQPLSHYYSSLLKKYHRRGWTCLQVPRDDDRKWTSSLQTYGSRRVGDPKCWKMELDTADVESGPPSSILELPFLISKHSHYDSKSFEIELVRKFQR